Protein AF-A0A2E7VFS4-F1 (afdb_monomer_lite)

Foldseek 3Di:
DADADEDADPDPDEEEEEEAAEHEHEHYHAAEEYEYHYQAEYYYDYEHAYQEEYEYAYEQQAYYAADQDHHRNYAYEEEYDHANHEYDHHYVEEYAYDYAGNYEYAYEHPYEEYHYPEEAHHNYEYEYYDPQAEYYDPHQRYAHPEYREEYAEYEHEHLAEYYYEYEHAEYEYEHAAEYAYEYAYAFYAYEYAHAEYHYEYAYEYEWAADDDDPPRGTHDYAYPDQPYDYDDDYPDDYHYPHPDDDDDYDHPDPPDDDDPDDDPPPPPDDDPDDDDDDDDD

Structure (mmCIF, N/CA/C/O backbone):
data_AF-A0A2E7VFS4-F1
#
_entry.id   AF-A0A2E7VFS4-F1
#
loop_
_atom_site.group_PDB
_atom_site.id
_atom_site.type_symbol
_atom_site.label_atom_id
_atom_site.label_alt_id
_atom_site.label_comp_id
_atom_site.label_asym_id
_atom_site.label_entity_id
_atom_site.label_seq_id
_atom_site.pdbx_PDB_ins_code
_atom_site.Cartn_x
_atom_site.Cartn_y
_atom_site.Cartn_z
_atom_site.occupancy
_atom_site.B_iso_or_equiv
_atom_site.auth_seq_id
_atom_site.auth_comp_id
_atom_site.auth_asym_id
_atom_site.auth_atom_id
_atom_site.pdbx_PDB_model_num
ATOM 1 N N . MET A 1 1 ? -10.093 -17.625 24.340 1.00 54.56 1 MET A N 1
ATOM 2 C CA . MET A 1 1 ? -10.594 -16.564 23.444 1.00 54.56 1 MET A CA 1
ATOM 3 C C . MET A 1 1 ? -9.965 -15.264 23.896 1.00 54.56 1 MET A C 1
ATOM 5 O O . MET A 1 1 ? -10.121 -14.928 25.066 1.00 54.56 1 MET A O 1
ATOM 9 N N . LEU A 1 2 ? -9.221 -14.588 23.022 1.00 76.12 2 LEU A N 1
ATOM 10 C CA . LEU A 1 2 ? -8.781 -13.215 23.273 1.00 76.12 2 LEU A CA 1
ATOM 11 C C . LEU A 1 2 ? -10.026 -12.318 23.335 1.00 76.12 2 LEU A C 1
ATOM 13 O O . LEU A 1 2 ? -10.966 -12.519 22.565 1.00 76.12 2 LEU A O 1
ATOM 17 N N . ARG A 1 3 ? -10.079 -11.386 24.291 1.00 88.81 3 ARG A N 1
ATOM 18 C CA . ARG A 1 3 ? -11.178 -10.414 24.391 1.00 88.81 3 ARG A CA 1
ATOM 19 C C . ARG A 1 3 ? -10.779 -9.164 23.622 1.00 88.81 3 ARG A C 1
ATOM 21 O O . ARG A 1 3 ? -9.671 -8.674 23.801 1.00 88.81 3 ARG A O 1
ATOM 28 N N . ALA A 1 4 ? -11.692 -8.656 22.806 1.00 95.75 4 ALA A N 1
ATOM 29 C CA . ALA A 1 4 ? -11.450 -7.449 22.038 1.00 95.75 4 ALA A CA 1
ATOM 30 C C . ALA A 1 4 ? -11.401 -6.203 22.936 1.00 95.75 4 ALA A C 1
ATOM 32 O O . ALA A 1 4 ? -12.257 -6.024 23.809 1.00 95.75 4 ALA A O 1
ATOM 33 N N . VAL A 1 5 ? -10.432 -5.325 22.689 1.00 97.00 5 VAL A N 1
ATOM 34 C CA . VAL A 1 5 ? -10.338 -4.000 23.306 1.00 97.00 5 VAL A CA 1
ATOM 35 C C . VAL A 1 5 ? -11.166 -3.028 22.476 1.00 97.00 5 VAL A C 1
ATOM 37 O O . VAL A 1 5 ? -10.824 -2.735 21.336 1.00 97.00 5 VAL A O 1
ATOM 40 N N . SER A 1 6 ? -12.271 -2.541 23.039 1.00 97.31 6 SER A N 1
ATOM 41 C CA . SER A 1 6 ? -13.074 -1.470 22.435 1.00 97.31 6 SER A CA 1
ATOM 42 C C . SER A 1 6 ? -12.883 -0.186 23.229 1.00 97.31 6 SER A C 1
ATOM 44 O O . SER A 1 6 ? -12.875 -0.225 24.460 1.00 97.31 6 SER A O 1
ATOM 46 N N . LEU A 1 7 ? -12.740 0.943 22.542 1.00 96.38 7 LEU A N 1
ATOM 47 C CA . LEU A 1 7 ? -12.551 2.241 23.184 1.00 96.38 7 LEU A CA 1
ATOM 48 C C . LEU A 1 7 ? -13.107 3.378 22.330 1.00 96.38 7 LEU A C 1
ATOM 50 O O . LEU A 1 7 ? -13.254 3.257 21.117 1.00 96.38 7 LEU A O 1
ATOM 54 N N . SER A 1 8 ? -13.397 4.501 22.979 1.00 97.12 8 SER A N 1
ATOM 55 C CA . SER A 1 8 ? -13.810 5.740 22.328 1.00 97.12 8 SER A CA 1
ATOM 56 C C . SER A 1 8 ? -13.147 6.911 23.041 1.00 97.12 8 SER A C 1
ATOM 58 O O . SER A 1 8 ? -13.381 7.118 24.230 1.00 97.12 8 SER A O 1
ATOM 60 N N . ASN A 1 9 ? -12.341 7.683 22.320 1.00 96.62 9 ASN A N 1
ATOM 61 C CA . ASN A 1 9 ? -11.710 8.903 22.798 1.00 96.62 9 ASN A CA 1
ATOM 62 C C . ASN A 1 9 ? -11.992 10.046 21.815 1.00 96.62 9 ASN A C 1
ATOM 64 O O . ASN A 1 9 ? -11.359 10.153 20.769 1.00 96.62 9 ASN A O 1
ATOM 68 N N . SER A 1 10 ? -12.945 10.905 22.168 1.00 93.75 10 SER A N 1
ATOM 69 C CA . SER A 1 10 ? -13.279 12.130 21.429 1.00 93.75 10 SER A CA 1
ATOM 70 C C . SER A 1 10 ? -12.653 13.385 22.053 1.00 93.75 10 SER A C 1
ATOM 72 O O . SER A 1 10 ? -13.087 14.497 21.761 1.00 93.75 10 SER A O 1
ATOM 74 N N . GLY A 1 11 ? -11.711 13.214 22.987 1.00 93.31 11 GLY A N 1
ATOM 75 C CA . GLY A 1 11 ? -10.950 14.308 23.580 1.00 93.31 11 GLY A CA 1
ATOM 76 C C . GLY A 1 11 ? -9.807 14.771 22.676 1.00 93.31 11 GLY A C 1
ATOM 77 O O . GLY A 1 11 ? -9.611 14.267 21.577 1.00 93.31 11 GLY A O 1
ATOM 78 N N . THR A 1 12 ? -9.010 15.716 23.168 1.00 95.38 12 THR A N 1
ATOM 79 C CA . THR A 1 12 ? -7.884 16.322 22.432 1.00 95.38 12 THR A CA 1
ATOM 80 C C . THR A 1 12 ? -6.566 15.564 22.599 1.00 95.38 12 THR A C 1
ATOM 82 O O . THR A 1 12 ? -5.504 16.099 22.293 1.00 95.38 12 THR A O 1
ATOM 85 N N . ASN A 1 13 ? -6.605 14.352 23.150 1.00 96.56 13 ASN A N 1
ATOM 86 C CA . ASN A 1 13 ? -5.421 13.553 23.452 1.00 96.56 13 ASN A CA 1
ATOM 87 C C . ASN A 1 13 ? -5.317 12.355 22.514 1.00 96.56 13 ASN A C 1
ATOM 89 O O . ASN A 1 13 ? -6.334 11.780 22.132 1.00 96.56 13 ASN A O 1
ATOM 93 N N . ASP A 1 14 ? -4.087 11.951 22.220 1.00 98.19 14 ASP A N 1
ATOM 94 C CA . ASP A 1 14 ? -3.794 10.714 21.501 1.00 98.19 14 ASP A CA 1
ATOM 95 C C . ASP A 1 14 ? -4.100 9.478 22.360 1.00 98.19 14 ASP A C 1
ATOM 97 O O . ASP A 1 14 ? -4.156 9.545 23.593 1.00 98.19 14 ASP A O 1
ATOM 101 N N . VAL A 1 15 ? -4.289 8.334 21.703 1.00 98.56 15 VAL A N 1
ATOM 102 C CA . VAL A 1 15 ? -4.468 7.030 22.352 1.00 98.56 15 VAL A CA 1
ATOM 103 C C . VAL A 1 15 ? -3.257 6.157 22.068 1.00 98.56 15 VAL A C 1
ATOM 105 O O . VAL A 1 15 ? -2.885 5.971 20.914 1.00 98.56 15 VAL A O 1
ATOM 108 N N . ALA A 1 16 ? -2.687 5.571 23.120 1.00 98.19 16 ALA A N 1
ATOM 109 C CA . ALA A 1 16 ? -1.659 4.547 23.011 1.00 98.19 16 ALA A CA 1
ATOM 110 C C . ALA A 1 16 ? -2.152 3.235 23.635 1.00 98.19 16 ALA A C 1
ATOM 112 O O . ALA A 1 16 ? -2.649 3.226 24.764 1.00 98.19 16 ALA A O 1
ATOM 113 N N . LEU A 1 17 ? -2.004 2.132 22.905 1.00 97.69 17 LEU A N 1
ATOM 114 C CA . LEU A 1 17 ? -2.253 0.770 23.367 1.00 97.69 17 LEU A CA 1
ATOM 115 C C . LEU A 1 17 ? -0.960 -0.031 23.254 1.00 97.69 17 LEU A C 1
ATOM 117 O O . LEU A 1 17 ? -0.301 -0.012 22.218 1.00 97.69 17 LEU A O 1
ATOM 121 N N . THR A 1 18 ? -0.608 -0.759 24.306 1.00 97.44 18 THR A N 1
ATOM 122 C CA . THR A 1 18 ? 0.538 -1.667 24.299 1.00 97.44 18 THR A CA 1
ATOM 123 C C . THR A 1 18 ? 0.122 -2.990 24.911 1.00 97.44 18 THR A C 1
ATOM 125 O O . THR A 1 18 ? -0.385 -3.012 26.032 1.00 97.44 18 THR A O 1
ATOM 128 N N . ASP A 1 19 ? 0.354 -4.078 24.185 1.00 96.00 19 ASP A N 1
ATOM 129 C CA . ASP A 1 19 ? 0.135 -5.439 24.658 1.00 96.00 19 ASP A CA 1
ATOM 130 C C . ASP A 1 19 ? 1.378 -6.298 24.381 1.00 96.00 19 ASP A C 1
ATOM 132 O O . ASP A 1 19 ? 1.995 -6.214 23.319 1.00 96.00 19 ASP A O 1
ATOM 136 N N . ALA A 1 20 ? 1.759 -7.122 25.354 1.00 95.62 20 ALA A N 1
ATOM 137 C CA . ALA A 1 20 ? 2.882 -8.053 25.227 1.00 95.62 20 ALA A CA 1
ATOM 138 C C . ALA A 1 20 ? 2.486 -9.357 24.510 1.00 95.62 20 ALA A C 1
ATOM 140 O O . ALA A 1 20 ? 3.327 -10.224 24.292 1.00 95.62 20 ALA A O 1
ATOM 141 N N . THR A 1 21 ? 1.201 -9.515 24.198 1.00 94.38 21 THR A N 1
ATOM 142 C CA . THR A 1 21 ? 0.618 -10.681 23.536 1.00 94.38 21 THR A CA 1
ATOM 143 C C . THR A 1 21 ? -0.230 -10.244 22.346 1.00 94.38 21 THR A C 1
ATOM 145 O O . THR A 1 21 ? -0.277 -9.057 21.997 1.00 94.38 21 THR A O 1
ATOM 148 N N . ALA A 1 22 ? -0.894 -11.201 21.697 1.00 96.00 22 ALA A N 1
ATOM 149 C CA . ALA A 1 22 ? -1.801 -10.899 20.603 1.00 96.00 22 ALA A CA 1
ATOM 150 C C . ALA A 1 22 ? -2.929 -9.964 21.062 1.00 96.00 22 ALA A C 1
ATOM 152 O O . ALA A 1 22 ? -3.601 -10.211 22.064 1.00 96.00 22 ALA A O 1
ATOM 153 N N . LEU A 1 23 ? -3.173 -8.912 20.286 1.00 97.31 23 LEU A N 1
ATOM 154 C CA . LEU A 1 23 ? -4.189 -7.907 20.566 1.00 97.31 23 LEU A CA 1
ATOM 155 C C . LEU A 1 23 ? -5.325 -8.018 19.549 1.00 97.31 23 LEU A C 1
ATOM 157 O O . LEU A 1 23 ? -5.109 -8.057 18.339 1.00 97.31 23 LEU A O 1
ATOM 161 N N . VAL A 1 24 ? -6.560 -8.037 20.047 1.00 98.06 24 VAL A N 1
ATOM 162 C CA . VAL A 1 24 ? -7.762 -7.921 19.215 1.00 98.06 24 VAL A CA 1
ATOM 163 C C . VAL A 1 24 ? -8.371 -6.549 19.466 1.00 98.06 24 VAL A C 1
ATOM 165 O O . VAL A 1 24 ? -8.778 -6.251 20.589 1.00 98.06 24 VAL A O 1
ATOM 168 N N . LEU A 1 25 ? -8.480 -5.718 18.436 1.00 98.38 25 LEU A N 1
ATOM 169 C CA . LEU A 1 25 ? -9.231 -4.469 18.505 1.00 98.38 25 LEU A CA 1
ATOM 170 C C . LEU A 1 25 ? -10.713 -4.745 18.237 1.00 98.38 25 LEU A C 1
ATOM 172 O O . LEU A 1 25 ? -11.084 -5.457 17.304 1.00 98.38 25 LEU A O 1
ATOM 176 N N . GLY A 1 26 ? -11.576 -4.225 19.101 1.00 98.25 26 GLY A N 1
ATOM 177 C CA . GLY A 1 26 ? -13.015 -4.148 18.873 1.00 98.25 26 GLY A CA 1
ATOM 178 C C . GLY A 1 26 ? -13.353 -2.869 18.122 1.00 98.25 26 GLY A C 1
ATOM 179 O O . GLY A 1 26 ? -12.585 -2.428 17.274 1.00 98.25 26 GLY A O 1
ATOM 180 N N . THR A 1 27 ? -14.475 -2.241 18.458 1.00 98.12 27 THR A N 1
ATOM 181 C CA . THR A 1 27 ? -14.767 -0.898 17.945 1.00 98.12 27 THR A CA 1
ATOM 182 C C . THR A 1 27 ? -13.846 0.116 18.617 1.00 98.12 27 THR A C 1
ATOM 184 O O . THR A 1 27 ? -13.853 0.241 19.846 1.00 98.12 27 THR A O 1
ATOM 187 N N . VAL A 1 28 ? -13.069 0.846 17.820 1.00 98.50 28 VAL A N 1
ATOM 188 C CA . VAL A 1 28 ? -12.120 1.859 18.298 1.00 98.50 28 VAL A CA 1
ATOM 189 C C . VAL A 1 28 ? -12.428 3.184 17.618 1.00 98.50 28 VAL A C 1
ATOM 191 O O . VAL A 1 28 ? -12.335 3.282 16.401 1.00 98.50 28 VAL A O 1
ATOM 194 N N . GLY A 1 29 ? -12.783 4.204 18.396 1.00 98.31 29 GLY A N 1
ATOM 195 C CA . GLY A 1 29 ? -12.967 5.574 17.913 1.00 98.31 29 GLY A CA 1
ATOM 196 C C . GLY A 1 29 ? -11.955 6.521 18.549 1.00 98.31 29 GLY A C 1
ATOM 197 O O . GLY A 1 29 ? -11.908 6.621 19.773 1.00 98.31 29 GLY A O 1
ATOM 198 N N . VAL A 1 30 ? -11.157 7.226 17.750 1.00 98.56 30 VAL A N 1
ATOM 199 C CA . VAL A 1 30 ? -10.135 8.168 18.225 1.00 98.56 30 VAL A CA 1
ATOM 200 C C . VAL A 1 30 ? -10.195 9.462 17.412 1.00 98.56 30 VAL A C 1
ATOM 202 O O . VAL A 1 30 ? -10.010 9.461 16.198 1.00 98.56 30 VAL A O 1
ATOM 205 N N . GLY A 1 31 ? -10.455 10.584 18.087 1.00 97.81 31 GLY A N 1
ATOM 206 C CA . GLY A 1 31 ? -10.509 11.913 17.463 1.00 97.81 31 GLY A CA 1
ATOM 207 C C . GLY A 1 31 ? -9.139 12.510 17.119 1.00 97.81 31 GLY A C 1
ATOM 208 O O . GLY A 1 31 ? -9.074 13.470 16.363 1.00 97.81 31 GLY A O 1
ATOM 209 N N . GLN A 1 32 ? -8.061 11.938 17.658 1.00 98.06 32 GLN A N 1
ATOM 210 C CA . GLN A 1 32 ? -6.669 12.348 17.441 1.00 98.06 32 GLN A CA 1
ATOM 211 C C . GLN A 1 32 ? -5.856 11.176 16.857 1.00 98.06 32 GLN A C 1
ATOM 213 O O . GLN A 1 32 ? -6.387 10.440 16.024 1.00 98.06 32 GLN A O 1
ATOM 218 N N . ASN A 1 33 ? -4.600 10.980 17.276 1.00 98.44 33 ASN A N 1
ATOM 219 C CA . ASN A 1 33 ? -3.760 9.886 16.792 1.00 98.44 33 ASN A CA 1
ATOM 220 C C . ASN A 1 33 ? -3.963 8.597 17.604 1.00 98.44 33 ASN A C 1
ATOM 222 O O . ASN A 1 33 ? -4.235 8.636 18.810 1.00 98.44 33 ASN A O 1
ATOM 226 N N . LEU A 1 34 ? -3.772 7.451 16.950 1.00 98.69 34 LEU A N 1
ATOM 227 C CA . LEU A 1 34 ? -3.763 6.125 17.568 1.00 98.69 34 LEU A CA 1
ATOM 228 C C . LEU A 1 34 ? -2.390 5.468 17.383 1.00 98.69 34 LEU A C 1
ATOM 230 O O . LEU A 1 34 ? -1.942 5.273 16.260 1.00 98.69 34 LEU A O 1
ATOM 234 N N . ALA A 1 35 ? -1.754 5.064 18.479 1.00 98.75 35 ALA A N 1
ATOM 235 C CA . ALA A 1 35 ? -0.554 4.237 18.470 1.00 98.75 35 ALA A CA 1
ATOM 236 C C . ALA A 1 35 ? -0.852 2.879 19.113 1.00 98.75 35 ALA A C 1
ATOM 238 O O . ALA A 1 35 ? -1.337 2.810 20.243 1.00 98.75 35 ALA A O 1
ATOM 239 N N . VAL A 1 36 ? -0.556 1.791 18.411 1.00 98.69 36 VAL A N 1
ATOM 240 C CA . VAL A 1 36 ? -0.748 0.421 18.890 1.00 98.69 36 VAL A CA 1
ATOM 241 C C . VAL A 1 36 ? 0.564 -0.334 18.783 1.00 98.69 36 VAL A C 1
ATOM 243 O O . VAL A 1 36 ? 1.177 -0.386 17.720 1.00 98.69 36 VAL A O 1
ATOM 246 N N . ILE A 1 37 ? 0.967 -0.948 19.889 1.00 98.19 37 ILE A N 1
ATOM 247 C CA . ILE A 1 37 ? 2.109 -1.850 19.969 1.00 98.19 37 ILE A CA 1
ATOM 248 C C . ILE A 1 37 ? 1.593 -3.218 20.417 1.00 98.19 37 ILE A C 1
ATOM 250 O O . ILE A 1 37 ? 0.958 -3.319 21.467 1.00 98.19 37 ILE A O 1
ATOM 254 N N . SER A 1 38 ? 1.853 -4.265 19.638 1.00 97.19 38 SER A N 1
ATOM 255 C CA . SER A 1 38 ? 1.572 -5.654 20.022 1.00 97.19 38 SER A CA 1
ATOM 256 C C . SER A 1 38 ? 2.785 -6.522 19.717 1.00 97.19 38 SER A C 1
ATOM 258 O O . SER A 1 38 ? 3.246 -6.567 18.584 1.00 97.19 38 SER A O 1
ATOM 260 N N . GLU A 1 39 ? 3.313 -7.239 20.707 1.00 95.62 39 GLU A N 1
ATOM 261 C CA . GLU A 1 39 ? 4.484 -8.108 20.483 1.00 95.62 39 GLU A CA 1
ATOM 262 C C . GLU A 1 39 ? 4.144 -9.406 19.717 1.00 95.62 39 GLU A C 1
ATOM 264 O O . GLU A 1 39 ? 5.047 -10.113 19.268 1.00 95.62 39 GLU A O 1
ATOM 269 N N . GLU A 1 40 ? 2.858 -9.719 19.516 1.00 95.38 40 GLU A N 1
ATOM 270 C CA . GLU A 1 40 ? 2.408 -10.856 18.700 1.00 95.38 40 GLU A CA 1
ATOM 271 C C . GLU A 1 40 ? 1.517 -10.400 17.536 1.00 95.38 40 GLU A C 1
ATOM 273 O O . GLU A 1 40 ? 1.961 -9.579 16.752 1.00 95.38 40 GLU A O 1
ATOM 278 N N . ALA A 1 41 ? 0.330 -10.984 17.332 1.00 96.31 41 ALA A N 1
ATOM 279 C CA . ALA A 1 41 ? -0.552 -10.641 16.216 1.00 96.31 41 ALA A CA 1
ATOM 280 C C . ALA A 1 41 ? -1.486 -9.490 16.600 1.00 96.31 41 ALA A C 1
ATOM 282 O O . ALA A 1 41 ? -2.077 -9.511 17.682 1.00 96.31 41 ALA A O 1
ATOM 283 N N . LEU A 1 42 ? -1.703 -8.549 15.683 1.00 98.19 42 LEU A N 1
ATOM 284 C CA . LEU A 1 42 ? -2.750 -7.539 15.811 1.00 98.19 42 LEU A CA 1
ATOM 285 C C . LEU A 1 42 ? -3.916 -7.889 14.892 1.00 98.19 42 LEU A C 1
ATOM 287 O O . LEU A 1 42 ? -3.763 -7.935 13.676 1.00 98.19 42 LEU A O 1
ATOM 291 N N . THR A 1 43 ? -5.098 -8.097 15.461 1.00 98.06 43 THR A N 1
ATOM 292 C CA . THR A 1 43 ? -6.310 -8.415 14.694 1.00 98.06 43 THR A CA 1
ATOM 293 C C . THR A 1 43 ? -7.460 -7.488 15.054 1.00 98.06 43 THR A C 1
ATOM 295 O O . THR A 1 43 ? -7.405 -6.733 16.027 1.00 98.06 43 THR A O 1
ATOM 298 N N . GLN A 1 44 ? -8.528 -7.562 14.269 1.00 98.06 44 GLN A N 1
ATOM 299 C CA . GLN A 1 44 ? -9.692 -6.705 14.400 1.00 98.06 44 GLN A CA 1
ATOM 300 C C . GLN A 1 44 ? -10.994 -7.513 14.443 1.00 98.06 44 GLN A C 1
ATOM 302 O O . GLN A 1 44 ? -11.155 -8.513 13.751 1.00 98.06 44 GLN A O 1
ATOM 307 N N . SER A 1 45 ? -11.948 -7.037 15.241 1.00 97.62 45 SER A N 1
ATOM 308 C CA . SER A 1 45 ? -13.307 -7.581 15.373 1.00 97.62 45 SER A CA 1
ATOM 309 C C . SER A 1 45 ? -14.417 -6.531 15.209 1.00 97.62 45 SER A C 1
ATOM 311 O O . SER A 1 45 ? -15.571 -6.897 15.009 1.00 97.62 45 SER A O 1
ATOM 313 N N . GLY A 1 46 ? -14.090 -5.235 15.254 1.00 97.94 46 GLY A N 1
ATOM 314 C CA . GLY A 1 46 ? -15.001 -4.118 14.977 1.00 97.94 46 GLY A CA 1
ATOM 315 C C . GLY A 1 46 ? -14.245 -2.960 14.327 1.00 97.94 46 GLY A C 1
ATOM 316 O O . GLY A 1 46 ? -13.026 -2.935 14.413 1.00 97.94 46 GLY A O 1
ATOM 317 N N . ALA A 1 47 ? -14.937 -2.039 13.653 1.00 98.25 47 ALA A N 1
ATOM 318 C CA . ALA A 1 47 ? -14.317 -0.970 12.859 1.00 98.25 47 ALA A CA 1
ATOM 319 C C . ALA A 1 47 ? -13.413 -0.030 13.685 1.00 98.25 47 ALA A C 1
ATOM 321 O O . ALA A 1 47 ? -13.706 0.266 14.849 1.00 98.25 47 ALA A O 1
ATOM 322 N N . LEU A 1 48 ? -12.339 0.460 13.059 1.00 98.75 48 LEU A N 1
ATOM 323 C CA . LEU A 1 48 ? -11.486 1.521 13.592 1.00 98.75 48 LEU A CA 1
ATOM 324 C C . LEU A 1 48 ? -11.857 2.846 12.920 1.00 98.75 48 LEU A C 1
ATOM 326 O O . LEU A 1 48 ? -11.917 2.928 11.698 1.00 98.75 48 LEU A O 1
ATOM 330 N N . THR A 1 49 ? -12.064 3.899 13.696 1.00 98.62 49 THR A N 1
ATOM 331 C CA . THR A 1 49 ? -12.263 5.263 13.201 1.00 98.62 49 THR A CA 1
ATOM 332 C C . THR A 1 49 ? -11.240 6.155 13.880 1.00 98.62 49 THR A C 1
ATOM 334 O O . THR A 1 49 ? -11.351 6.415 15.077 1.00 98.62 49 THR A O 1
ATOM 337 N N . VAL A 1 50 ? -10.235 6.600 13.132 1.00 98.62 50 VAL A N 1
ATOM 338 C CA . VAL A 1 50 ? -9.146 7.443 13.633 1.00 98.62 50 VAL A CA 1
ATOM 339 C C . VAL A 1 50 ? -9.049 8.664 12.735 1.00 98.62 50 VAL A C 1
ATOM 341 O O . VAL A 1 50 ? -8.795 8.537 11.542 1.00 98.62 50 VAL A O 1
ATOM 344 N N . VAL A 1 51 ? -9.285 9.849 13.295 1.00 97.56 51 VAL A N 1
ATOM 345 C CA . VAL A 1 51 ? -9.235 11.100 12.519 1.00 97.56 51 VAL A CA 1
ATOM 346 C C . VAL A 1 51 ? -7.790 11.500 12.214 1.00 97.56 51 VAL A C 1
ATOM 348 O O . VAL A 1 51 ? -7.508 11.970 11.116 1.00 97.56 51 VAL A O 1
ATOM 351 N N . GLY A 1 52 ? -6.886 11.322 13.183 1.00 97.62 52 GLY A N 1
ATOM 352 C CA . GLY A 1 52 ? -5.458 11.595 13.035 1.00 97.62 52 GLY A CA 1
ATOM 353 C C . GLY A 1 52 ? -4.671 10.426 12.439 1.00 97.62 52 GLY A C 1
ATOM 354 O O . GLY A 1 52 ? -5.219 9.525 11.802 1.00 97.62 52 GLY A O 1
ATOM 355 N N . ALA A 1 53 ? -3.358 10.443 12.660 1.00 98.19 53 ALA A N 1
ATOM 356 C CA . ALA A 1 53 ? -2.463 9.384 12.210 1.00 98.19 53 ALA A CA 1
ATOM 357 C C . ALA A 1 53 ? -2.667 8.088 13.011 1.00 98.19 53 ALA A C 1
ATOM 359 O O . ALA A 1 53 ? -3.016 8.114 14.196 1.00 98.19 53 ALA A O 1
ATOM 360 N N . SER A 1 54 ? -2.416 6.949 12.369 1.00 98.69 54 SER A N 1
ATOM 361 C CA . SER A 1 54 ? -2.457 5.628 13.001 1.00 98.69 54 SER A CA 1
ATOM 362 C C . SER A 1 54 ? -1.107 4.936 12.872 1.00 98.69 54 SER A C 1
ATOM 364 O O . SER A 1 54 ? -0.572 4.851 11.776 1.00 98.69 54 SER A O 1
ATOM 366 N N . SER A 1 55 ? -0.567 4.406 13.966 1.00 98.56 55 SER A N 1
ATOM 367 C CA . SER A 1 55 ? 0.667 3.620 13.969 1.00 98.56 55 SER A CA 1
ATOM 368 C C . SER A 1 55 ? 0.412 2.245 14.572 1.00 98.56 55 SER A C 1
ATOM 370 O O . SER A 1 55 ? -0.126 2.137 15.675 1.00 98.56 55 SER A O 1
ATOM 372 N N . PHE A 1 56 ? 0.810 1.199 13.853 1.00 98.62 56 PHE A N 1
ATOM 373 C CA . PHE A 1 56 ? 0.709 -0.191 14.279 1.00 98.62 56 PHE A CA 1
ATOM 374 C C . PHE A 1 56 ? 2.101 -0.822 14.226 1.00 98.62 56 PHE A C 1
ATOM 376 O O . PHE A 1 56 ? 2.620 -1.106 13.147 1.00 98.62 56 PHE A O 1
ATOM 383 N N . ASN A 1 57 ? 2.708 -1.024 15.394 1.00 98.00 57 ASN A N 1
ATOM 384 C CA . ASN A 1 57 ? 3.998 -1.687 15.546 1.00 98.00 57 ASN A CA 1
ATOM 385 C C . ASN A 1 57 ? 3.782 -3.081 16.125 1.00 98.00 57 ASN A C 1
ATOM 387 O O . ASN A 1 57 ? 3.323 -3.236 17.259 1.00 98.00 57 ASN A O 1
ATOM 391 N N . VAL A 1 58 ? 4.055 -4.089 15.312 1.00 97.44 58 VAL A N 1
ATOM 392 C CA . VAL A 1 58 ? 3.647 -5.457 15.574 1.00 97.44 58 VAL A CA 1
ATOM 393 C C . VAL A 1 58 ? 4.840 -6.401 15.482 1.00 97.44 58 VAL A C 1
ATOM 395 O O . VAL A 1 58 ? 5.780 -6.191 14.712 1.00 97.44 58 VAL A O 1
ATOM 398 N N . GLY A 1 59 ? 4.836 -7.427 16.327 1.00 94.38 59 GLY A N 1
ATOM 399 C CA . GLY A 1 59 ? 5.871 -8.449 16.355 1.00 94.38 59 GLY A CA 1
ATOM 400 C C . GLY A 1 59 ? 5.826 -9.382 15.142 1.00 94.38 59 GLY A C 1
ATOM 401 O O . GLY A 1 59 ? 5.535 -8.986 14.015 1.00 94.38 59 GLY A O 1
ATOM 402 N N . ALA A 1 60 ? 6.146 -10.655 15.377 1.00 91.94 60 ALA A N 1
ATOM 403 C CA . ALA A 1 60 ? 6.407 -11.618 14.307 1.00 91.94 60 ALA A CA 1
ATOM 404 C C . ALA A 1 60 ? 5.180 -12.229 13.615 1.00 91.94 60 ALA A C 1
ATOM 406 O O . ALA A 1 60 ? 5.360 -13.034 12.705 1.00 91.94 60 ALA A O 1
ATOM 407 N N . ASN A 1 61 ? 3.965 -11.874 14.045 1.00 93.38 61 ASN A N 1
ATOM 408 C CA . ASN A 1 61 ? 2.733 -12.574 13.661 1.00 93.38 61 ASN A CA 1
ATOM 409 C C . ASN A 1 61 ? 1.756 -11.719 12.832 1.00 93.38 61 ASN A C 1
ATOM 411 O O . ASN A 1 61 ? 0.618 -12.136 12.620 1.00 93.38 61 ASN A O 1
ATOM 415 N N . GLY A 1 62 ? 2.188 -10.536 12.387 1.00 95.69 62 GLY A N 1
ATOM 416 C CA . GLY A 1 62 ? 1.470 -9.743 11.395 1.00 95.69 62 GLY A CA 1
ATOM 417 C C . GLY A 1 62 ? 0.252 -8.963 11.901 1.00 95.69 62 GLY A C 1
ATOM 418 O O . GLY A 1 62 ? -0.094 -8.950 13.085 1.00 95.69 62 GLY A O 1
ATOM 419 N N . VAL A 1 63 ? -0.394 -8.276 10.961 1.00 98.44 63 VAL A N 1
ATOM 420 C CA . VAL A 1 63 ? -1.507 -7.347 11.176 1.00 98.44 63 VAL A CA 1
ATOM 421 C C . VAL A 1 63 ? -2.691 -7.761 10.312 1.00 98.44 63 VAL A C 1
ATOM 423 O O . VAL A 1 63 ? -2.550 -7.988 9.117 1.00 98.44 63 VAL A O 1
ATOM 426 N N . THR A 1 64 ? -3.888 -7.829 10.886 1.00 98.25 64 THR A N 1
ATOM 427 C CA . THR A 1 64 ? -5.133 -8.054 10.140 1.00 98.25 64 THR A CA 1
ATOM 428 C C . THR A 1 64 ? -6.197 -7.056 10.583 1.00 98.25 64 THR A C 1
ATOM 430 O O . THR A 1 64 ? -6.905 -7.264 11.570 1.00 98.25 64 THR A O 1
ATOM 433 N N . LEU A 1 65 ? -6.314 -5.970 9.822 1.00 98.62 65 LEU A N 1
ATOM 434 C CA . LEU A 1 65 ? -7.294 -4.897 9.976 1.00 98.62 65 LEU A CA 1
ATOM 435 C C . LEU A 1 65 ? -8.217 -4.873 8.748 1.00 98.62 65 LEU A C 1
ATOM 437 O O . LEU A 1 65 ? -8.197 -3.945 7.945 1.00 98.62 65 LEU A O 1
ATOM 441 N N . SER A 1 66 ? -8.985 -5.945 8.556 1.00 98.25 66 SER A N 1
ATOM 442 C CA . SER A 1 66 ? -9.707 -6.227 7.308 1.00 98.25 66 SER A CA 1
ATOM 443 C C . SER A 1 66 ? -11.157 -5.727 7.275 1.00 98.25 66 SER A C 1
ATOM 445 O O . SER A 1 66 ? -11.955 -6.209 6.474 1.00 98.25 66 SER A O 1
ATOM 447 N N . ASN A 1 67 ? -11.552 -4.829 8.180 1.00 98.31 67 ASN A N 1
ATOM 448 C CA . ASN A 1 67 ? -12.917 -4.308 8.203 1.00 98.31 67 ASN A CA 1
ATOM 449 C C . ASN A 1 67 ? -13.089 -3.173 7.178 1.00 98.31 67 ASN A C 1
ATOM 451 O O . ASN A 1 67 ? -12.462 -2.127 7.303 1.00 98.31 67 ASN A O 1
ATOM 455 N N . GLU A 1 68 ? -13.993 -3.339 6.212 1.00 97.44 68 GLU A N 1
ATOM 456 C CA . GLU A 1 68 ? -14.285 -2.331 5.175 1.00 97.44 68 GLU A CA 1
ATOM 457 C C . GLU A 1 68 ? -14.767 -0.981 5.731 1.00 97.44 68 GLU A C 1
ATOM 459 O O . GLU A 1 68 ? -14.587 0.050 5.094 1.00 97.44 68 GLU A O 1
ATOM 464 N N . SER A 1 69 ? -15.353 -0.963 6.932 1.00 98.06 69 SER A N 1
ATOM 465 C CA . SER A 1 69 ? -15.809 0.263 7.604 1.00 98.06 69 SER A CA 1
ATOM 466 C C . SER A 1 69 ? -14.708 0.977 8.393 1.00 98.06 69 SER A C 1
ATOM 468 O O . SER A 1 69 ? -15.006 1.901 9.152 1.00 98.06 69 SER A O 1
ATOM 470 N N . ASN A 1 70 ? -13.449 0.552 8.264 1.00 98.75 70 ASN A N 1
ATOM 471 C CA . ASN A 1 70 ? -12.326 1.313 8.798 1.00 98.75 70 ASN A CA 1
ATOM 472 C C . ASN A 1 70 ? -12.297 2.720 8.196 1.00 98.75 70 ASN A C 1
ATOM 474 O O . ASN A 1 70 ? -12.553 2.913 7.016 1.00 98.75 70 ASN A O 1
ATOM 478 N N . ALA A 1 71 ? -11.986 3.709 9.017 1.00 98.56 71 ALA A N 1
ATOM 479 C CA . ALA A 1 71 ? -11.850 5.097 8.616 1.00 98.56 71 ALA A CA 1
ATOM 480 C C . ALA A 1 71 ? -10.593 5.660 9.278 1.00 98.56 71 ALA A C 1
ATOM 482 O O . ALA A 1 71 ? -10.665 6.373 10.279 1.00 98.56 71 ALA A O 1
ATOM 483 N N . LEU A 1 72 ? -9.438 5.260 8.750 1.00 98.62 72 LEU A N 1
ATOM 484 C CA . LEU A 1 72 ? -8.130 5.796 9.111 1.00 98.62 72 LEU A CA 1
ATOM 485 C C . LEU A 1 72 ? -7.892 7.037 8.240 1.00 98.62 72 LEU A C 1
ATOM 487 O O . LEU A 1 72 ? -7.574 6.910 7.062 1.00 98.62 72 LEU A O 1
ATOM 491 N N . GLY A 1 73 ? -8.179 8.219 8.790 1.00 97.06 73 GLY A N 1
ATOM 492 C CA . GLY A 1 73 ? -8.228 9.479 8.040 1.00 97.06 73 GLY A CA 1
ATOM 493 C C . GLY A 1 73 ? -6.883 10.190 7.884 1.00 97.06 73 GLY A C 1
ATOM 494 O O . GLY A 1 73 ? -6.731 10.998 6.969 1.00 97.06 73 GLY A O 1
ATOM 495 N N . GLY A 1 74 ? -5.920 9.910 8.764 1.00 97.62 74 GLY A N 1
ATOM 496 C CA . GLY A 1 74 ? -4.544 10.389 8.648 1.00 97.62 74 GLY A CA 1
ATOM 497 C C . GLY A 1 74 ? -3.603 9.359 8.022 1.00 97.62 74 GLY A C 1
ATOM 498 O O . GLY A 1 74 ? -4.016 8.278 7.606 1.00 97.62 74 GLY A O 1
ATOM 499 N N . ALA A 1 75 ? -2.309 9.691 8.001 1.00 97.88 75 ALA A N 1
ATOM 500 C CA . ALA A 1 75 ? -1.271 8.758 7.576 1.00 97.88 75 ALA A CA 1
ATOM 501 C C . ALA A 1 75 ? -1.276 7.486 8.440 1.00 97.88 75 ALA A C 1
ATOM 503 O O . ALA A 1 75 ? -1.503 7.538 9.656 1.00 97.88 75 ALA A O 1
ATOM 504 N N . VAL A 1 76 ? -1.020 6.349 7.801 1.00 98.69 76 VAL A N 1
ATOM 505 C CA . VAL A 1 76 ? -0.987 5.034 8.433 1.00 98.69 76 VAL A CA 1
ATOM 506 C C . VAL A 1 76 ? 0.429 4.486 8.375 1.00 98.69 76 VAL A C 1
ATOM 508 O O . VAL A 1 76 ? 0.978 4.246 7.299 1.00 98.69 76 VAL A O 1
ATOM 511 N N . THR A 1 77 ? 0.991 4.242 9.557 1.00 98.56 77 THR A N 1
ATOM 512 C CA . THR A 1 77 ? 2.300 3.629 9.727 1.00 98.56 77 THR A CA 1
ATOM 513 C C . THR A 1 77 ? 2.175 2.170 10.144 1.00 98.56 77 THR A C 1
ATOM 515 O O . THR A 1 77 ? 1.641 1.879 11.215 1.00 98.56 77 THR A O 1
ATOM 518 N N . LEU A 1 78 ? 2.695 1.246 9.334 1.00 98.31 78 LEU A N 1
ATOM 519 C CA . LEU A 1 78 ? 2.727 -0.189 9.640 1.00 98.31 78 LEU A CA 1
ATOM 520 C C . LEU A 1 78 ? 4.178 -0.637 9.808 1.00 98.31 78 LEU A C 1
ATOM 522 O O . LEU A 1 78 ? 4.990 -0.498 8.896 1.00 98.31 78 LEU A O 1
ATOM 526 N N . MET A 1 79 ? 4.507 -1.191 10.968 1.00 98.00 79 MET A N 1
ATOM 527 C CA . MET A 1 79 ? 5.817 -1.774 11.238 1.00 98.00 79 MET A CA 1
ATOM 528 C C . MET A 1 79 ? 5.624 -3.199 11.732 1.00 98.00 79 MET A C 1
ATOM 530 O O . MET A 1 79 ? 4.976 -3.419 12.751 1.00 98.00 79 MET A O 1
ATOM 534 N N . THR A 1 80 ? 6.194 -4.164 11.023 1.00 97.69 80 THR A N 1
ATOM 535 C CA . THR A 1 80 ? 6.189 -5.576 11.430 1.00 97.69 80 THR A CA 1
ATOM 536 C C . THR A 1 80 ? 7.613 -6.089 11.558 1.00 97.69 80 THR A C 1
ATOM 538 O O . THR A 1 80 ? 8.534 -5.526 10.965 1.00 97.69 80 THR A O 1
ATOM 541 N N . ARG A 1 81 ? 7.818 -7.175 12.301 1.00 94.69 81 ARG A N 1
ATOM 542 C CA . ARG A 1 81 ? 9.147 -7.775 12.488 1.00 94.69 81 ARG A CA 1
ATOM 543 C C . ARG A 1 81 ? 9.118 -9.231 12.042 1.00 94.69 81 ARG A C 1
ATOM 545 O O . ARG A 1 81 ? 8.113 -9.896 12.194 1.00 94.69 81 ARG A O 1
ATOM 552 N N . GLY A 1 82 ? 10.232 -9.768 11.553 1.00 89.50 82 GLY A N 1
ATOM 553 C CA . GLY A 1 82 ? 10.340 -11.195 11.216 1.00 89.50 82 GLY A CA 1
ATOM 554 C C . GLY A 1 82 ? 9.509 -11.647 10.002 1.00 89.50 82 GLY A C 1
ATOM 555 O O . GLY A 1 82 ? 8.680 -10.920 9.466 1.00 89.50 82 GLY A O 1
ATOM 556 N N . ALA A 1 83 ? 9.753 -12.873 9.541 1.00 84.56 83 ALA A N 1
ATOM 557 C CA . ALA A 1 83 ? 9.199 -13.366 8.275 1.00 84.56 83 ALA A CA 1
ATOM 558 C C . ALA A 1 83 ? 7.670 -13.586 8.275 1.00 84.56 83 ALA A C 1
ATOM 560 O O . ALA A 1 83 ? 7.089 -13.687 7.204 1.00 84.56 83 ALA A O 1
ATOM 561 N N . GLY A 1 84 ? 7.024 -13.663 9.446 1.00 89.75 84 GLY A N 1
ATOM 562 C CA . GLY A 1 84 ? 5.560 -13.761 9.583 1.00 89.75 84 GLY A CA 1
ATOM 563 C C . GLY A 1 84 ? 4.853 -12.407 9.720 1.00 89.75 84 GLY A C 1
ATOM 564 O O . GLY A 1 84 ? 3.678 -12.359 10.075 1.00 89.75 84 GLY A O 1
ATOM 565 N N . GLY A 1 85 ? 5.569 -11.305 9.481 1.00 95.94 85 GLY A N 1
ATOM 566 C CA . GLY A 1 85 ? 5.056 -9.938 9.533 1.00 95.94 85 GLY A CA 1
ATOM 567 C C . GLY A 1 85 ? 4.172 -9.570 8.341 1.00 95.94 85 GLY A C 1
ATOM 568 O O . GLY A 1 85 ? 4.398 -8.534 7.729 1.00 95.94 85 GLY A O 1
ATOM 569 N N . ASP A 1 86 ? 3.214 -10.421 7.974 1.00 97.69 86 ASP A N 1
ATOM 570 C CA . ASP A 1 86 ? 2.246 -10.126 6.917 1.00 97.69 86 ASP A CA 1
ATOM 571 C C . ASP A 1 86 ? 1.237 -9.074 7.386 1.00 97.69 86 ASP A C 1
ATOM 573 O O . ASP A 1 86 ? 0.837 -9.046 8.551 1.00 97.69 86 ASP A O 1
ATOM 577 N N . VAL A 1 87 ? 0.789 -8.214 6.478 1.00 98.69 87 VAL A N 1
ATOM 578 C CA . VAL A 1 87 ? -0.202 -7.177 6.762 1.00 98.69 87 VAL A CA 1
ATOM 579 C C . VAL A 1 87 ? -1.385 -7.311 5.820 1.00 98.69 87 VAL A C 1
ATOM 581 O O . VAL A 1 87 ? -1.222 -7.332 4.606 1.00 98.69 87 VAL A O 1
ATOM 584 N N . VAL A 1 88 ? -2.585 -7.304 6.390 1.00 98.69 88 VAL A N 1
ATOM 585 C CA . VAL A 1 88 ? -3.845 -7.080 5.682 1.00 98.69 88 VAL A CA 1
ATOM 586 C C . VAL A 1 88 ? -4.500 -5.836 6.265 1.00 98.69 88 VAL A C 1
ATOM 588 O O . VAL A 1 88 ? -4.806 -5.800 7.459 1.00 98.69 88 VAL A O 1
ATOM 591 N N . LEU A 1 89 ? -4.742 -4.830 5.430 1.00 98.81 89 LEU A N 1
ATOM 592 C CA . LEU A 1 89 ? -5.417 -3.592 5.807 1.00 98.81 89 LEU A CA 1
ATOM 593 C C . LEU A 1 89 ? -6.495 -3.247 4.782 1.00 98.81 89 LEU A C 1
ATOM 595 O O . LEU A 1 89 ? -6.203 -3.028 3.613 1.00 98.81 89 LEU A O 1
ATOM 599 N N . VAL A 1 90 ? -7.736 -3.124 5.237 1.00 98.81 90 VAL A N 1
ATOM 600 C CA . VAL A 1 90 ? -8.825 -2.553 4.444 1.00 98.81 90 VAL A CA 1
ATOM 601 C C . VAL A 1 90 ? -9.236 -1.236 5.084 1.00 98.81 90 VAL A C 1
ATOM 603 O O . VAL A 1 90 ? -9.402 -1.169 6.304 1.00 98.81 90 VAL A O 1
ATOM 606 N N . ASN A 1 91 ? -9.397 -0.198 4.267 1.00 98.69 91 ASN A N 1
ATOM 607 C CA . ASN A 1 91 ? -9.885 1.109 4.681 1.00 98.69 91 ASN A CA 1
ATOM 608 C C . ASN A 1 91 ? -11.071 1.545 3.813 1.00 98.69 91 ASN A C 1
ATOM 610 O O . ASN A 1 91 ? -11.095 1.372 2.594 1.00 98.69 91 ASN A O 1
ATOM 614 N N . GLY A 1 92 ? -12.061 2.141 4.465 1.00 98.31 92 GLY A N 1
ATOM 615 C CA . GLY A 1 92 ? -13.269 2.714 3.876 1.00 98.31 92 GLY A CA 1
ATOM 616 C C . GLY A 1 92 ? -13.013 3.956 3.019 1.00 98.31 92 GLY A C 1
ATOM 617 O O . GLY A 1 92 ? -13.894 4.389 2.282 1.00 98.31 92 GLY A O 1
ATOM 618 N N . GLY A 1 93 ? -11.821 4.545 3.133 1.00 97.50 93 GLY A N 1
ATOM 619 C CA . GLY A 1 93 ? -11.402 5.771 2.463 1.00 97.50 93 GLY A CA 1
ATOM 620 C C . GLY A 1 93 ? -9.965 5.697 1.958 1.00 97.50 93 GLY A C 1
ATOM 621 O O . GLY A 1 93 ? -9.321 4.646 2.037 1.00 97.50 93 GLY A O 1
ATOM 622 N N . ALA A 1 94 ? -9.475 6.839 1.468 1.00 98.12 94 ALA A N 1
ATOM 623 C CA . ALA A 1 94 ? -8.112 6.974 0.973 1.00 98.12 94 ALA A CA 1
ATOM 624 C C . ALA A 1 94 ? -7.097 6.542 2.040 1.00 98.12 94 ALA A C 1
ATOM 626 O O . ALA A 1 94 ? -7.356 6.654 3.241 1.00 98.12 94 ALA A O 1
ATOM 627 N N . LEU A 1 95 ? -5.940 6.058 1.603 1.00 98.25 95 LEU A N 1
ATOM 628 C CA . LEU A 1 95 ? -4.839 5.686 2.487 1.00 98.25 95 LEU A CA 1
ATOM 629 C C . LEU A 1 95 ? -3.588 6.455 2.094 1.00 98.25 95 LEU A C 1
ATOM 631 O O . LEU A 1 95 ? -3.245 6.500 0.922 1.00 98.25 95 LEU A O 1
ATOM 635 N N . SER A 1 96 ? -2.891 7.002 3.085 1.00 98.06 96 SER A N 1
ATOM 636 C CA . SER A 1 96 ? -1.518 7.479 2.933 1.00 98.06 96 SER A CA 1
ATOM 637 C C . SER A 1 96 ? -0.621 6.595 3.783 1.00 98.06 96 SER A C 1
ATOM 639 O O . SER A 1 96 ? -0.810 6.532 4.998 1.00 98.06 96 SER A O 1
ATOM 641 N N . LEU A 1 97 ? 0.308 5.881 3.159 1.00 98.19 97 LEU A N 1
ATOM 642 C CA . LEU A 1 97 ? 1.106 4.844 3.803 1.00 98.19 97 LEU A CA 1
ATOM 643 C C . LEU A 1 97 ? 2.542 5.308 4.054 1.00 98.19 97 LEU A C 1
ATOM 645 O O . LEU A 1 97 ? 3.165 5.976 3.238 1.00 98.19 97 LEU A O 1
ATOM 649 N N . GLU A 1 98 ? 3.091 4.887 5.181 1.00 96.00 98 GLU A N 1
ATOM 650 C CA . GLU A 1 98 ? 4.532 4.829 5.435 1.00 96.00 98 GLU A CA 1
ATOM 651 C C . GLU A 1 98 ? 4.757 3.499 6.140 1.00 96.00 98 GLU A C 1
ATOM 653 O O . GLU A 1 98 ? 4.134 3.247 7.165 1.00 96.00 98 GLU A O 1
ATOM 658 N N . SER A 1 99 ? 5.509 2.549 5.593 1.00 93.00 99 SER A N 1
ATOM 659 C CA . SER A 1 99 ? 5.508 1.209 6.199 1.00 93.00 99 SER A CA 1
ATOM 660 C C . SER A 1 99 ? 6.811 0.457 6.022 1.00 93.00 99 SER A C 1
ATOM 662 O O . SER A 1 99 ? 7.471 0.558 4.996 1.00 93.00 99 SER A O 1
ATOM 664 N N . ALA A 1 100 ? 7.144 -0.338 7.035 1.00 96.88 100 ALA A N 1
ATOM 665 C CA . ALA A 1 100 ? 8.241 -1.293 7.039 1.00 96.88 100 ALA A CA 1
ATOM 666 C C . ALA A 1 100 ? 7.667 -2.681 7.347 1.00 96.88 100 ALA A C 1
ATOM 668 O O . ALA A 1 100 ? 7.513 -3.080 8.506 1.00 96.88 100 ALA A O 1
ATOM 669 N N . VAL A 1 101 ? 7.303 -3.395 6.285 1.00 97.62 101 VAL A N 1
ATOM 670 C CA . VAL A 1 101 ? 6.642 -4.697 6.334 1.00 97.62 101 VAL A CA 1
ATOM 671 C C . VAL A 1 101 ? 7.640 -5.782 5.943 1.00 97.62 101 VAL A C 1
ATOM 673 O O . VAL A 1 101 ? 8.173 -5.815 4.834 1.00 97.62 101 VAL A O 1
ATOM 676 N N . THR A 1 102 ? 7.921 -6.681 6.881 1.00 96.56 102 THR A N 1
ATOM 677 C CA . THR A 1 102 ? 8.910 -7.753 6.707 1.00 96.56 102 THR A CA 1
ATOM 678 C C . THR A 1 102 ? 8.318 -8.991 6.035 1.00 96.56 102 THR A C 1
AT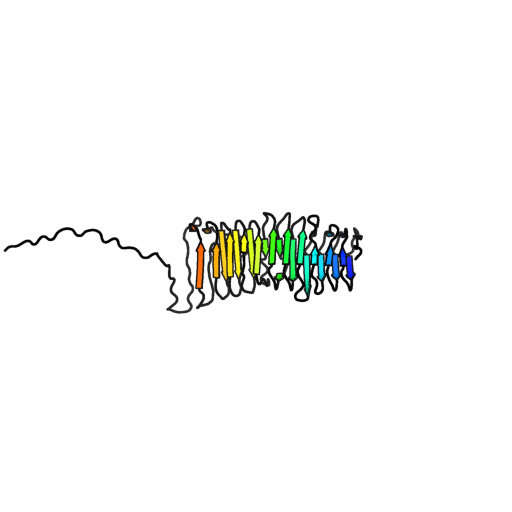OM 680 O O . THR A 1 102 ? 9.076 -9.841 5.572 1.00 96.56 102 THR A O 1
ATOM 683 N N . GLY A 1 103 ? 6.987 -9.093 5.978 1.00 96.19 103 GLY A N 1
ATOM 684 C CA . GLY A 1 103 ? 6.248 -10.067 5.177 1.00 96.19 103 GLY A CA 1
ATOM 685 C C . GLY A 1 103 ? 5.64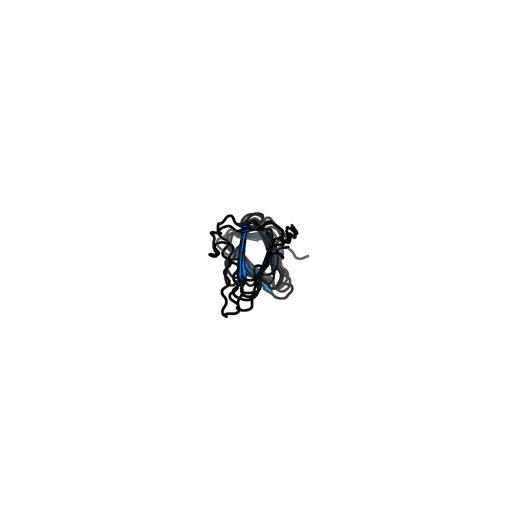2 -9.445 3.915 1.00 96.19 103 GLY A C 1
ATOM 686 O O . GLY A 1 103 ? 6.233 -8.570 3.277 1.00 96.19 103 GLY A O 1
ATOM 687 N N . THR A 1 104 ? 4.455 -9.918 3.552 1.00 97.31 104 THR A N 1
ATOM 688 C CA . THR A 1 104 ? 3.607 -9.381 2.481 1.00 97.31 104 THR A CA 1
ATOM 689 C C . THR A 1 104 ? 2.750 -8.220 2.977 1.00 97.31 104 THR A C 1
ATOM 691 O O . THR A 1 104 ? 2.392 -8.148 4.151 1.00 97.31 104 THR A O 1
ATOM 694 N N . LEU A 1 105 ? 2.395 -7.310 2.074 1.00 98.31 105 LEU A N 1
ATOM 695 C CA . LEU A 1 105 ? 1.459 -6.222 2.346 1.00 98.31 105 LEU A CA 1
ATOM 696 C C . LEU A 1 105 ? 0.259 -6.380 1.420 1.00 98.31 105 LEU A C 1
ATOM 698 O O . LEU A 1 105 ? 0.431 -6.353 0.210 1.00 98.31 105 LEU A O 1
ATOM 702 N N . ALA A 1 106 ? -0.939 -6.526 1.970 1.00 98.62 106 ALA A N 1
ATOM 703 C CA . ALA A 1 106 ? -2.197 -6.501 1.241 1.00 98.62 106 ALA A CA 1
ATOM 704 C C . ALA A 1 106 ? -3.031 -5.317 1.741 1.00 98.62 106 ALA A C 1
ATOM 706 O O . ALA A 1 106 ? -3.552 -5.352 2.859 1.00 98.62 106 ALA A O 1
ATOM 707 N N . THR A 1 107 ? -3.140 -4.258 0.940 1.00 98.62 107 THR A N 1
ATOM 708 C CA . THR A 1 107 ? -3.938 -3.078 1.285 1.00 98.62 107 THR A CA 1
ATOM 709 C C . THR A 1 107 ? -5.039 -2.809 0.274 1.00 98.62 107 THR A C 1
ATOM 711 O O . THR A 1 107 ? -4.829 -2.871 -0.936 1.00 98.62 107 THR A O 1
ATOM 714 N N . THR A 1 108 ? -6.218 -2.460 0.784 1.00 98.75 108 THR A N 1
ATOM 715 C CA . THR A 1 108 ? -7.363 -2.060 -0.035 1.00 98.75 108 THR A CA 1
ATOM 716 C C . THR A 1 108 ? -7.951 -0.757 0.490 1.00 98.75 108 THR A C 1
ATOM 718 O O . THR A 1 108 ? -8.380 -0.684 1.643 1.00 98.75 108 THR A O 1
ATOM 721 N N . ALA A 1 109 ? -8.022 0.259 -0.367 1.00 98.62 109 ALA A N 1
ATOM 722 C CA . ALA A 1 109 ? -8.857 1.437 -0.167 1.00 98.62 109 ALA A CA 1
ATOM 723 C C . ALA A 1 109 ? -10.139 1.249 -0.983 1.00 98.62 109 ALA A C 1
ATOM 725 O O . ALA A 1 109 ? -10.116 1.173 -2.213 1.00 98.62 109 ALA A O 1
ATOM 726 N N . THR A 1 110 ? -11.270 1.131 -0.291 1.00 98.31 110 THR A N 1
ATOM 727 C CA . THR A 1 110 ? -12.576 0.907 -0.938 1.00 98.31 110 THR A CA 1
ATOM 728 C C . THR A 1 110 ? -13.147 2.184 -1.553 1.00 98.31 110 THR A C 1
ATOM 730 O O . THR A 1 110 ? -13.951 2.115 -2.481 1.00 98.31 110 THR A O 1
ATOM 733 N N . THR A 1 111 ? -12.717 3.354 -1.068 1.00 96.81 111 THR A N 1
ATOM 734 C CA . THR A 1 111 ? -12.952 4.650 -1.712 1.00 96.81 111 THR A CA 1
ATOM 735 C C . THR A 1 111 ? -11.693 5.510 -1.622 1.00 96.81 111 THR A C 1
ATOM 737 O O . THR A 1 111 ? -10.963 5.415 -0.644 1.00 96.81 111 THR A O 1
ATOM 740 N N . GLY A 1 112 ? -11.431 6.365 -2.612 1.00 97.69 112 GLY A N 1
ATOM 741 C CA . GLY A 1 112 ? -10.228 7.202 -2.644 1.00 97.69 112 GLY A CA 1
ATOM 742 C C . GLY A 1 112 ? -8.953 6.454 -3.052 1.00 97.69 112 GLY A C 1
ATOM 743 O O . GLY A 1 112 ? -8.922 5.228 -3.128 1.00 97.69 112 GLY A O 1
ATOM 744 N N . GLY A 1 113 ? -7.911 7.227 -3.365 1.00 98.31 113 GLY A N 1
ATOM 745 C CA . GLY A 1 113 ? -6.620 6.699 -3.804 1.00 98.31 113 GLY A CA 1
ATOM 746 C C . GLY A 1 113 ? -5.750 6.177 -2.661 1.00 98.31 113 GLY A C 1
ATOM 747 O O . GLY A 1 113 ? -6.047 6.386 -1.480 1.00 98.31 113 GLY A O 1
ATOM 748 N N . ILE A 1 114 ? -4.653 5.521 -3.028 1.00 98.81 114 ILE A N 1
ATOM 749 C CA . ILE A 1 114 ? -3.604 5.098 -2.097 1.00 98.81 114 ILE A CA 1
ATOM 750 C C . ILE A 1 114 ? -2.329 5.860 -2.437 1.00 98.81 114 ILE A C 1
ATOM 752 O O . ILE A 1 114 ? -1.827 5.748 -3.551 1.00 98.81 114 ILE A O 1
ATOM 756 N N . THR A 1 115 ? -1.813 6.619 -1.478 1.00 98.50 115 THR A N 1
ATOM 757 C CA . THR A 1 115 ? -0.557 7.361 -1.592 1.00 98.50 115 THR A CA 1
ATOM 758 C C . THR A 1 115 ? 0.480 6.842 -0.605 1.00 98.50 115 THR A C 1
ATOM 760 O O . THR A 1 115 ? 0.138 6.156 0.363 1.00 98.50 115 THR A O 1
ATOM 763 N N . ASP A 1 116 ? 1.739 7.214 -0.786 1.00 97.19 116 ASP A N 1
ATOM 764 C CA . ASP A 1 116 ? 2.768 7.128 0.241 1.00 97.19 116 ASP A CA 1
ATOM 765 C C . ASP A 1 116 ? 3.105 8.517 0.816 1.00 97.19 116 ASP A C 1
ATOM 767 O O . ASP A 1 116 ? 3.191 9.520 0.119 1.00 97.19 116 ASP A O 1
ATOM 771 N N . SER A 1 117 ? 3.239 8.607 2.140 1.00 94.00 117 SER A N 1
ATOM 772 C CA . SER A 1 117 ? 3.709 9.825 2.832 1.00 94.00 117 SER A CA 1
ATOM 773 C C . SER A 1 117 ? 5.196 9.767 3.184 1.00 94.00 117 SER A C 1
ATOM 775 O O . SER A 1 117 ? 5.752 10.739 3.692 1.00 94.00 117 SER A O 1
ATOM 777 N N . GLY A 1 118 ? 5.825 8.621 2.941 1.00 95.06 118 GLY A N 1
ATOM 778 C CA . GLY A 1 118 ? 7.212 8.305 3.246 1.00 95.06 118 GLY A CA 1
ATOM 779 C C . GLY A 1 118 ? 7.578 6.952 2.640 1.00 95.06 118 GLY A C 1
ATOM 780 O O . GLY A 1 118 ? 6.797 6.383 1.884 1.00 95.06 118 GLY A O 1
ATOM 781 N N . ALA A 1 119 ? 8.750 6.423 2.982 1.00 95.81 119 ALA A N 1
ATOM 782 C CA . ALA A 1 119 ? 9.226 5.174 2.399 1.00 95.81 119 ALA A CA 1
ATOM 783 C C . ALA A 1 119 ? 8.286 3.990 2.697 1.00 95.81 119 ALA A C 1
ATOM 785 O O . ALA A 1 119 ? 7.918 3.718 3.846 1.00 95.81 119 ALA A O 1
ATOM 786 N N . LEU A 1 120 ? 7.960 3.238 1.650 1.00 97.69 120 LEU A N 1
ATOM 787 C CA . LEU A 1 120 ? 7.281 1.956 1.707 1.00 97.69 120 LEU A CA 1
ATOM 788 C C . LEU A 1 120 ? 8.294 0.834 1.453 1.00 97.69 120 LEU A C 1
ATOM 790 O O . LEU A 1 120 ? 8.725 0.597 0.326 1.00 97.69 120 LEU A O 1
ATOM 794 N N . SER A 1 121 ? 8.681 0.135 2.516 1.00 97.50 121 SER A N 1
ATOM 795 C CA . SER A 1 121 ? 9.571 -1.025 2.484 1.00 97.50 121 SER A CA 1
ATOM 796 C C . SER A 1 121 ? 8.761 -2.297 2.706 1.00 97.50 121 SER A C 1
ATOM 798 O O . SER A 1 121 ? 8.197 -2.500 3.782 1.00 97.50 121 SER A O 1
ATOM 800 N N . VAL A 1 122 ? 8.683 -3.150 1.683 1.00 97.56 122 VAL A N 1
ATOM 801 C CA . VAL A 1 122 ? 7.965 -4.430 1.727 1.00 97.56 122 VAL A CA 1
ATOM 802 C C . VAL A 1 122 ? 8.891 -5.524 1.213 1.00 97.56 122 VAL A C 1
ATOM 804 O O . VAL A 1 122 ? 9.288 -5.542 0.046 1.00 97.56 122 VAL A O 1
ATOM 807 N N . THR A 1 123 ? 9.253 -6.449 2.104 1.00 95.25 123 THR A N 1
ATOM 808 C CA . THR A 1 123 ? 10.159 -7.556 1.754 1.00 95.25 123 THR A CA 1
ATOM 809 C C . THR A 1 123 ? 9.454 -8.601 0.885 1.00 95.25 123 THR A C 1
ATOM 811 O O . THR A 1 123 ? 10.052 -9.144 -0.041 1.00 95.25 123 THR A O 1
ATOM 814 N N . GLY A 1 124 ? 8.185 -8.893 1.180 1.00 95.44 124 GLY A N 1
ATOM 815 C CA . GLY A 1 124 ? 7.334 -9.748 0.359 1.00 95.44 124 GLY A CA 1
ATOM 816 C C . GLY A 1 124 ? 6.679 -8.999 -0.804 1.00 95.44 124 GLY A C 1
ATOM 817 O O . GLY A 1 124 ? 7.108 -7.924 -1.218 1.00 95.44 124 GLY A O 1
ATOM 818 N N . THR A 1 125 ? 5.603 -9.573 -1.338 1.00 97.38 125 THR A N 1
ATOM 819 C CA . THR A 1 125 ? 4.782 -8.912 -2.358 1.00 97.38 125 THR A CA 1
ATOM 820 C C . THR A 1 125 ? 3.906 -7.826 -1.732 1.00 97.38 125 THR A C 1
ATOM 822 O O . THR A 1 125 ? 3.218 -8.079 -0.740 1.00 97.38 125 THR A O 1
ATOM 825 N N . ALA A 1 126 ? 3.887 -6.641 -2.342 1.00 98.44 126 ALA A N 1
ATOM 826 C CA . ALA A 1 126 ? 2.932 -5.577 -2.055 1.00 98.44 126 ALA A CA 1
ATOM 827 C C . ALA A 1 126 ? 1.729 -5.681 -3.009 1.00 98.44 126 ALA A C 1
ATOM 829 O O . ALA A 1 126 ? 1.832 -5.381 -4.196 1.00 98.44 126 ALA A O 1
ATOM 830 N N . THR A 1 127 ? 0.592 -6.132 -2.491 1.00 98.75 127 THR A N 1
ATOM 831 C CA . THR A 1 127 ? -0.703 -6.178 -3.177 1.00 98.75 127 THR A CA 1
ATOM 832 C C . THR A 1 127 ? -1.526 -4.970 -2.747 1.00 98.75 127 THR A C 1
ATOM 834 O O . THR A 1 127 ? -1.905 -4.871 -1.583 1.00 98.75 127 THR A O 1
ATOM 837 N N . ILE A 1 128 ? -1.771 -4.034 -3.659 1.00 98.81 128 ILE A N 1
ATOM 838 C CA . ILE A 1 128 ? -2.382 -2.738 -3.342 1.00 98.81 128 ILE A CA 1
ATOM 839 C C . ILE A 1 128 ? -3.536 -2.489 -4.311 1.00 98.81 128 ILE A C 1
ATOM 841 O O . ILE A 1 128 ? -3.346 -2.492 -5.528 1.00 98.81 128 ILE A O 1
ATOM 845 N N . GLU A 1 129 ? -4.729 -2.264 -3.766 1.00 98.75 129 GLU A N 1
ATOM 846 C CA . GLU A 1 129 ? -5.957 -2.038 -4.527 1.00 98.75 129 GLU A CA 1
ATOM 847 C C . GLU A 1 129 ? -6.636 -0.730 -4.102 1.00 98.75 129 GLU A C 1
ATOM 849 O O . GLU A 1 129 ? -7.106 -0.595 -2.972 1.00 98.75 129 GLU A O 1
ATOM 854 N N . ALA A 1 130 ? -6.721 0.231 -5.020 1.00 98.44 130 ALA A N 1
ATOM 855 C CA . ALA A 1 130 ? -7.473 1.470 -4.841 1.00 98.44 130 ALA A CA 1
ATOM 856 C C . ALA A 1 130 ? -8.695 1.409 -5.760 1.00 98.44 130 ALA A C 1
ATOM 858 O O . ALA A 1 130 ? -8.577 1.726 -6.936 1.00 98.44 130 ALA A O 1
ATOM 859 N N . ALA A 1 131 ? -9.843 0.935 -5.265 1.00 96.31 131 ALA A N 1
ATOM 860 C CA . ALA A 1 131 ? -10.999 0.466 -6.047 1.00 96.31 131 ALA A CA 1
ATOM 861 C C . ALA A 1 131 ? -11.524 1.452 -7.129 1.00 96.31 131 ALA A C 1
ATOM 863 O O . ALA A 1 131 ? -12.533 2.132 -6.942 1.00 96.31 131 ALA A O 1
ATOM 864 N N . GLY A 1 132 ? -10.850 1.516 -8.284 1.00 95.50 132 GLY A N 1
ATOM 865 C CA . GLY A 1 132 ? -11.094 2.489 -9.357 1.00 95.50 132 GLY A CA 1
ATOM 866 C C . GLY A 1 132 ? -10.480 3.882 -9.144 1.00 95.50 132 GLY A C 1
ATOM 867 O O . GLY A 1 132 ? -10.777 4.784 -9.922 1.00 95.50 132 GLY A O 1
ATOM 868 N N . PHE A 1 133 ? -9.648 4.067 -8.118 1.00 98.50 133 PHE A N 1
ATOM 869 C CA . PHE A 1 133 ? -8.923 5.304 -7.811 1.00 9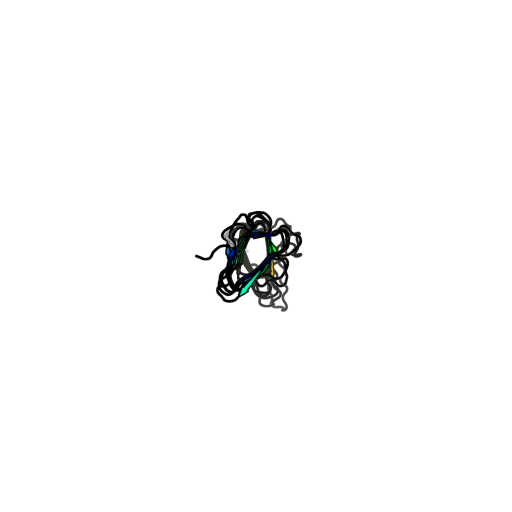8.50 133 PHE A CA 1
ATOM 870 C C . PHE A 1 133 ? -7.421 5.136 -8.053 1.00 98.50 133 PHE A C 1
ATOM 872 O O . PHE A 1 133 ? -6.938 4.036 -8.314 1.00 98.50 133 PHE A O 1
ATOM 879 N N . ASP A 1 134 ? -6.678 6.232 -7.968 1.00 98.38 134 ASP A N 1
ATOM 880 C CA . ASP A 1 134 ? -5.257 6.237 -8.299 1.00 98.38 134 ASP A CA 1
ATOM 881 C C . ASP A 1 134 ? -4.392 5.639 -7.180 1.00 98.38 134 ASP A C 1
ATOM 883 O O . ASP A 1 134 ? -4.727 5.696 -5.991 1.00 98.38 134 ASP A O 1
ATOM 887 N N . ILE A 1 135 ? -3.255 5.075 -7.579 1.00 98.75 135 ILE A N 1
ATOM 888 C CA . ILE A 1 135 ? -2.179 4.629 -6.697 1.00 98.75 135 ILE A CA 1
ATOM 889 C C . ILE A 1 135 ? -0.954 5.492 -6.996 1.00 98.75 135 ILE A C 1
ATOM 891 O O . ILE A 1 135 ? -0.453 5.478 -8.118 1.00 98.75 135 ILE A O 1
ATOM 895 N N . THR A 1 136 ? -0.438 6.187 -5.987 1.00 98.06 136 THR A N 1
ATOM 896 C CA . THR A 1 136 ? 0.772 7.011 -6.090 1.00 98.06 136 THR A CA 1
ATOM 897 C C . THR A 1 136 ? 1.768 6.587 -5.021 1.00 98.06 136 THR A C 1
ATOM 899 O O . THR A 1 136 ? 1.626 6.956 -3.864 1.00 98.06 136 THR A O 1
ATOM 902 N N . LEU A 1 137 ? 2.757 5.786 -5.404 1.00 98.00 137 LEU A N 1
ATOM 903 C CA . LEU A 1 137 ? 3.851 5.329 -4.547 1.00 98.00 137 LEU A CA 1
ATOM 904 C C . LEU A 1 137 ? 5.149 5.974 -5.039 1.00 98.00 137 LEU A C 1
ATOM 906 O O . LEU A 1 137 ? 5.984 5.311 -5.660 1.00 98.00 137 LEU A O 1
ATOM 910 N N . ASP A 1 138 ? 5.251 7.292 -4.885 1.00 95.25 138 ASP A N 1
ATOM 911 C CA . ASP A 1 138 ? 6.256 8.122 -5.555 1.00 95.25 138 ASP A CA 1
ATOM 912 C C . ASP A 1 138 ? 7.460 8.495 -4.682 1.00 95.25 138 ASP A C 1
ATOM 914 O O . ASP A 1 138 ? 8.397 9.139 -5.169 1.00 95.25 138 ASP A O 1
ATOM 918 N N . SER A 1 139 ? 7.502 8.027 -3.432 1.00 95.88 139 SER A N 1
ATOM 919 C CA . SER A 1 139 ? 8.673 8.198 -2.582 1.00 95.88 139 SER A CA 1
ATOM 920 C C . SER A 1 139 ? 9.911 7.548 -3.210 1.00 95.88 139 SER A C 1
ATOM 922 O O . SER A 1 139 ? 9.930 6.362 -3.552 1.00 95.88 139 SER A O 1
ATOM 924 N N . SER A 1 140 ? 10.998 8.320 -3.310 1.00 95.19 140 SER A N 1
ATOM 925 C CA . SER A 1 140 ? 12.277 7.851 -3.860 1.00 95.19 140 SER A CA 1
ATOM 926 C C . SER A 1 140 ? 12.913 6.721 -3.058 1.00 95.19 140 SER A C 1
ATOM 928 O O . SER A 1 140 ? 13.783 6.034 -3.582 1.00 95.19 140 SER A O 1
ATOM 930 N N . ASP A 1 141 ? 12.484 6.540 -1.808 1.00 96.12 141 ASP A N 1
ATOM 931 C CA . ASP A 1 141 ? 13.070 5.604 -0.849 1.00 96.12 141 ASP A CA 1
ATOM 932 C C . ASP A 1 141 ? 12.259 4.304 -0.727 1.00 96.12 141 ASP A C 1
ATOM 934 O O . ASP A 1 141 ? 12.570 3.437 0.095 1.00 96.12 141 ASP A O 1
ATOM 938 N N . ASN A 1 142 ? 11.221 4.143 -1.550 1.00 98.00 142 ASN A N 1
ATOM 939 C CA . ASN A 1 142 ? 10.442 2.915 -1.614 1.00 98.00 142 ASN A CA 1
ATOM 940 C C . ASN A 1 142 ? 11.333 1.709 -1.925 1.00 98.00 142 ASN A C 1
ATOM 942 O O . ASN A 1 142 ? 12.226 1.751 -2.771 1.00 98.00 142 ASN A O 1
ATOM 946 N N . SER A 1 143 ? 11.084 0.601 -1.237 1.00 97.44 143 SER A N 1
ATOM 947 C CA . SER A 1 143 ? 11.810 -0.654 -1.390 1.00 97.44 143 SER A CA 1
ATOM 948 C C . SER A 1 143 ? 10.791 -1.775 -1.548 1.00 97.44 143 SER A C 1
ATOM 950 O O . SER A 1 143 ? 10.346 -2.393 -0.581 1.00 97.44 143 SER A O 1
ATOM 952 N N . LEU A 1 144 ? 10.364 -1.976 -2.793 1.00 97.31 144 LEU A N 1
ATOM 953 C CA . LEU A 1 144 ? 9.335 -2.939 -3.173 1.00 97.31 144 LEU A CA 1
ATOM 954 C C . LEU A 1 144 ? 9.995 -4.063 -3.969 1.00 97.31 144 LEU A C 1
ATOM 956 O O . LEU A 1 144 ? 10.558 -3.798 -5.030 1.00 97.31 144 LEU A O 1
ATOM 960 N N . SER A 1 145 ? 9.928 -5.301 -3.468 1.00 87.88 145 SER A N 1
ATOM 961 C CA . SER A 1 145 ? 10.535 -6.461 -4.147 1.00 87.88 145 SER A CA 1
ATOM 962 C C . SER A 1 145 ? 9.654 -6.989 -5.286 1.00 87.88 145 SER A C 1
ATOM 964 O O . SER A 1 145 ? 10.125 -7.256 -6.391 1.00 87.88 145 SER A O 1
ATOM 966 N N . ALA A 1 146 ? 8.354 -7.127 -5.018 1.00 96.50 146 ALA A N 1
ATOM 967 C CA . ALA A 1 146 ? 7.342 -7.521 -5.991 1.00 96.50 146 ALA A CA 1
ATOM 968 C C . ALA A 1 146 ? 6.038 -6.767 -5.722 1.00 96.50 146 ALA A C 1
ATOM 970 O O . ALA A 1 146 ? 5.693 -6.523 -4.564 1.00 96.50 146 ALA A O 1
ATOM 971 N N . VAL A 1 147 ? 5.292 -6.441 -6.775 1.00 98.44 147 VAL A N 1
ATOM 972 C CA . VAL A 1 147 ? 4.045 -5.679 -6.682 1.00 98.44 147 VAL A CA 1
ATOM 973 C C . VAL A 1 147 ? 2.889 -6.349 -7.424 1.00 98.44 147 VAL A C 1
ATOM 975 O O . VAL A 1 147 ? 3.063 -6.999 -8.454 1.00 98.44 147 VAL A O 1
ATOM 978 N N . ALA A 1 148 ? 1.686 -6.169 -6.894 1.00 98.56 148 ALA A N 1
ATOM 979 C CA . ALA A 1 148 ? 0.418 -6.452 -7.547 1.00 98.56 148 ALA A CA 1
ATOM 980 C C . ALA A 1 148 ? -0.490 -5.233 -7.334 1.00 98.56 148 ALA A C 1
ATOM 982 O O . ALA A 1 148 ? -1.160 -5.123 -6.309 1.00 98.56 148 ALA A O 1
ATOM 983 N N . LEU A 1 149 ? -0.449 -4.281 -8.268 1.00 98.62 149 LEU A N 1
ATOM 984 C CA . LEU A 1 149 ? -1.124 -2.986 -8.133 1.00 98.62 149 LEU A CA 1
ATOM 985 C C . LEU A 1 149 ? -2.378 -2.945 -9.005 1.00 98.62 149 LEU A C 1
ATOM 987 O O . LEU A 1 149 ? -2.313 -3.256 -10.195 1.00 98.62 149 LEU A O 1
ATOM 991 N N . THR A 1 150 ? -3.506 -2.545 -8.424 1.00 98.56 150 THR A N 1
ATOM 992 C CA . THR A 1 150 ? -4.768 -2.333 -9.146 1.00 98.56 150 THR A CA 1
ATOM 993 C C . THR A 1 150 ? -5.342 -0.968 -8.789 1.00 98.56 150 THR A C 1
ATOM 995 O O . THR A 1 150 ? -5.850 -0.770 -7.687 1.00 98.56 150 THR A O 1
ATOM 998 N N . GLY A 1 151 ? -5.261 -0.029 -9.727 1.00 97.94 151 GLY A N 1
ATOM 999 C CA . GLY A 1 151 ? -5.775 1.334 -9.583 1.00 97.94 151 GLY A CA 1
ATOM 1000 C C . GLY A 1 151 ? -6.292 1.872 -10.914 1.00 97.94 151 GLY A C 1
ATOM 1001 O O . GLY A 1 151 ? -6.304 1.156 -11.913 1.00 97.94 151 GLY A O 1
ATOM 1002 N N . ASN A 1 152 ? -6.734 3.127 -10.943 1.00 96.62 152 ASN A N 1
ATOM 1003 C CA . ASN A 1 152 ? -7.008 3.834 -12.190 1.00 96.62 152 ASN A CA 1
ATOM 1004 C C . ASN A 1 152 ? -5.692 4.310 -12.821 1.00 96.62 152 ASN A C 1
ATOM 1006 O O . ASN A 1 152 ? -5.234 3.699 -13.783 1.00 96.62 152 ASN A O 1
ATOM 1010 N N . ASP A 1 153 ? -5.053 5.331 -12.259 1.00 95.81 153 ASP A N 1
ATOM 1011 C CA . ASP A 1 153 ? -3.693 5.710 -12.631 1.00 95.81 153 ASP A CA 1
ATOM 1012 C C . ASP A 1 153 ? -2.712 5.168 -11.591 1.00 95.81 153 ASP A C 1
ATOM 1014 O O . ASP A 1 153 ? -2.964 5.242 -10.389 1.00 95.81 153 ASP A O 1
ATOM 1018 N N . VAL A 1 154 ? -1.607 4.574 -12.045 1.00 97.06 154 VAL A N 1
ATOM 1019 C CA . VAL A 1 154 ? -0.600 3.973 -11.160 1.00 97.06 154 VAL A CA 1
ATOM 1020 C C . VAL A 1 154 ? 0.744 4.655 -11.371 1.00 97.06 154 VAL A C 1
ATOM 1022 O O . VAL A 1 154 ? 1.301 4.619 -12.463 1.00 97.06 154 VAL A O 1
ATOM 1025 N N . SER A 1 155 ? 1.287 5.240 -10.310 1.00 96.44 155 SER A N 1
ATOM 1026 C CA . SER A 1 155 ? 2.650 5.756 -10.223 1.00 96.44 155 SER A CA 1
ATOM 1027 C C . SER A 1 155 ? 3.396 4.965 -9.154 1.00 96.44 155 SER A C 1
ATOM 1029 O O . SER A 1 155 ? 2.905 4.835 -8.034 1.00 96.44 155 SER A O 1
ATOM 1031 N N . VAL A 1 156 ? 4.553 4.397 -9.488 1.00 97.25 156 VAL A N 1
ATOM 1032 C CA . VAL A 1 156 ? 5.341 3.595 -8.547 1.00 97.25 156 VAL A CA 1
ATOM 1033 C C . VAL A 1 156 ? 6.834 3.795 -8.758 1.00 97.25 156 VAL A C 1
ATOM 1035 O O . VAL A 1 156 ? 7.359 3.654 -9.863 1.00 97.25 156 VAL A O 1
ATOM 1038 N N . VAL A 1 157 ? 7.527 4.081 -7.665 1.00 95.81 157 VAL A N 1
ATOM 1039 C CA . VAL A 1 157 ? 8.980 4.163 -7.573 1.00 95.81 157 VAL A CA 1
ATOM 1040 C C . VAL A 1 157 ? 9.461 3.051 -6.643 1.00 95.81 157 VAL A C 1
ATOM 1042 O O . VAL A 1 157 ? 8.832 2.768 -5.626 1.00 95.81 157 VAL A O 1
ATOM 1045 N N . SER A 1 158 ? 10.566 2.396 -6.990 1.00 96.81 158 SER A N 1
ATOM 1046 C CA . SER A 1 158 ? 11.293 1.477 -6.112 1.00 96.81 158 SER A CA 1
ATOM 1047 C C . SER A 1 158 ? 12.793 1.659 -6.319 1.00 96.81 158 SER A C 1
ATOM 1049 O O . SER A 1 158 ? 13.266 1.742 -7.449 1.00 96.81 158 SER A O 1
ATOM 1051 N N . THR A 1 159 ? 13.547 1.685 -5.225 1.00 96.00 159 THR A N 1
ATOM 1052 C CA . THR A 1 159 ? 15.020 1.729 -5.203 1.00 96.00 159 THR A CA 1
ATOM 1053 C C . THR A 1 159 ? 15.661 0.442 -5.725 1.00 96.00 159 THR A C 1
ATOM 1055 O O . THR A 1 159 ? 16.823 0.447 -6.122 1.00 96.00 159 THR A O 1
ATOM 1058 N N . GLY A 1 160 ? 14.924 -0.672 -5.711 1.00 93.94 160 GLY A N 1
ATOM 1059 C CA . GLY A 1 160 ? 15.375 -1.972 -6.203 1.00 93.94 160 GLY A CA 1
ATOM 1060 C C . GLY A 1 160 ? 14.837 -2.305 -7.591 1.00 93.94 160 GLY A C 1
ATOM 1061 O O . GLY A 1 160 ? 14.393 -1.435 -8.342 1.00 93.94 160 GLY A O 1
ATOM 1062 N N . SER A 1 161 ? 14.863 -3.595 -7.923 1.00 92.06 161 SER A N 1
ATOM 1063 C CA . SER A 1 161 ? 14.151 -4.117 -9.087 1.00 92.06 161 SER A CA 1
ATOM 1064 C C . SER A 1 161 ? 12.650 -4.128 -8.803 1.00 92.06 161 SER A C 1
ATOM 1066 O O . SER A 1 161 ? 12.223 -4.610 -7.754 1.00 92.06 161 SER A O 1
ATOM 1068 N N . LEU A 1 162 ? 11.850 -3.606 -9.730 1.00 94.44 162 LEU A N 1
ATOM 1069 C CA . LEU A 1 162 ? 10.396 -3.591 -9.619 1.00 94.44 162 LEU A CA 1
ATOM 1070 C C . LEU A 1 162 ? 9.794 -4.718 -10.461 1.00 94.44 162 LEU A C 1
ATOM 1072 O O . LEU A 1 162 ? 9.776 -4.627 -11.686 1.00 94.44 162 LEU A O 1
ATOM 1076 N N . THR A 1 163 ? 9.278 -5.762 -9.812 1.00 96.25 163 THR A N 1
ATOM 1077 C CA . THR A 1 163 ? 8.706 -6.936 -10.495 1.00 96.25 163 THR A CA 1
ATOM 1078 C C . THR A 1 163 ? 7.217 -7.106 -10.203 1.00 96.25 163 THR A C 1
ATOM 1080 O O . THR A 1 163 ? 6.752 -6.706 -9.137 1.00 96.25 163 THR A O 1
ATOM 1083 N N . GLY A 1 164 ? 6.455 -7.733 -11.103 1.00 96.81 164 GLY A N 1
ATOM 1084 C CA . GLY A 1 164 ? 5.089 -8.182 -10.807 1.00 96.81 164 GLY A CA 1
ATOM 1085 C C . GLY A 1 164 ? 4.023 -7.732 -11.801 1.00 96.81 164 GLY A C 1
ATOM 1086 O O . GLY A 1 164 ? 4.233 -7.794 -13.011 1.00 96.81 164 GLY A O 1
ATOM 1087 N N . ILE A 1 165 ? 2.836 -7.380 -11.298 1.00 96.38 165 ILE A N 1
ATOM 1088 C CA . ILE A 1 165 ? 1.649 -7.109 -12.117 1.00 96.38 165 ILE A CA 1
ATOM 1089 C C . ILE A 1 165 ? 1.072 -5.731 -11.797 1.00 96.38 165 ILE A C 1
ATOM 1091 O O . ILE A 1 165 ? 0.892 -5.387 -10.630 1.00 96.38 165 ILE A O 1
ATOM 1095 N N . VAL A 1 166 ? 0.714 -4.970 -12.833 1.00 97.06 166 VAL A N 1
ATOM 1096 C CA . VAL A 1 166 ? -0.040 -3.718 -12.685 1.00 97.06 166 VAL A CA 1
ATOM 1097 C C . VAL A 1 166 ? -1.258 -3.698 -13.600 1.00 97.06 166 VAL A C 1
ATOM 1099 O O . VAL A 1 166 ? -1.151 -3.918 -14.805 1.00 97.06 166 VAL A O 1
ATOM 1102 N N . THR A 1 167 ? -2.420 -3.384 -13.037 1.00 96.38 167 THR A N 1
ATOM 1103 C CA . THR A 1 167 ? -3.670 -3.183 -13.776 1.00 96.38 167 THR A CA 1
ATOM 1104 C C . THR A 1 167 ? -4.187 -1.770 -13.543 1.00 96.38 167 THR A C 1
ATOM 1106 O O . THR A 1 167 ? -4.283 -1.331 -12.398 1.00 96.38 167 THR A O 1
ATOM 1109 N N . GLY A 1 168 ? -4.548 -1.083 -14.625 1.00 94.69 168 GLY A N 1
ATOM 1110 C CA . GLY A 1 168 ? -5.168 0.234 -14.565 1.00 94.69 168 GLY A CA 1
ATOM 1111 C C . GLY A 1 168 ? -5.407 0.846 -15.939 1.00 94.69 168 GLY A C 1
ATOM 1112 O O . GLY A 1 168 ? -5.356 0.176 -16.969 1.00 94.69 168 GLY A O 1
ATOM 1113 N N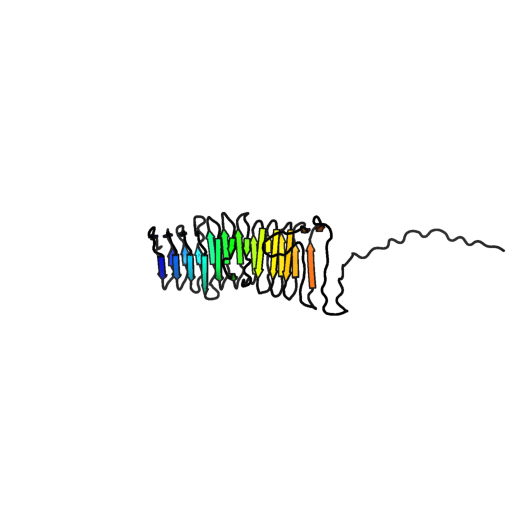 . THR A 1 169 ? -5.672 2.141 -15.968 1.00 92.00 169 THR A N 1
ATOM 1114 C CA . THR A 1 169 ? -5.740 2.940 -17.191 1.00 92.00 169 THR A CA 1
ATOM 1115 C C . THR A 1 169 ? -4.336 3.336 -17.639 1.00 92.00 169 THR A C 1
ATOM 1117 O O . THR A 1 169 ? -4.004 3.178 -18.819 1.00 92.00 169 THR A O 1
ATOM 1120 N N . SER A 1 170 ? -3.501 3.793 -16.704 1.00 90.38 170 SER A N 1
ATOM 1121 C CA . SER A 1 170 ? -2.164 4.318 -16.973 1.00 90.38 170 SER A CA 1
ATOM 1122 C C . SER A 1 170 ? -1.133 3.802 -15.959 1.00 90.38 170 SER A C 1
ATOM 1124 O O . SER A 1 170 ? -1.470 3.534 -14.805 1.00 90.38 170 SER A O 1
ATOM 1126 N N . LEU A 1 171 ? 0.123 3.629 -16.388 1.00 91.69 171 LEU A N 1
ATOM 1127 C CA . LEU A 1 171 ? 1.245 3.284 -15.507 1.00 91.69 171 LEU A CA 1
ATOM 1128 C C . LEU A 1 171 ? 2.455 4.193 -15.745 1.00 91.69 171 LEU A C 1
ATOM 1130 O O . LEU A 1 171 ? 2.923 4.324 -16.873 1.00 91.69 171 LEU A O 1
ATOM 1134 N N . GLN A 1 172 ? 3.008 4.718 -14.657 1.00 91.06 172 GLN A N 1
ATOM 1135 C CA . GLN A 1 172 ? 4.351 5.274 -14.550 1.00 91.06 172 GLN A CA 1
ATOM 1136 C C . GLN A 1 172 ? 5.169 4.456 -13.547 1.00 91.06 172 GLN A C 1
ATOM 1138 O O . GLN A 1 172 ? 4.798 4.350 -12.379 1.00 91.06 172 GLN A O 1
ATOM 1143 N N . ALA A 1 173 ? 6.277 3.871 -13.994 1.00 91.81 173 ALA A N 1
ATOM 1144 C CA . ALA A 1 173 ? 7.141 3.043 -13.155 1.00 91.81 173 ALA A CA 1
ATOM 1145 C C . ALA A 1 173 ? 8.588 3.547 -13.146 1.00 91.81 173 ALA A C 1
ATOM 1147 O O . ALA A 1 173 ? 9.157 3.859 -14.190 1.00 91.81 173 ALA A O 1
ATOM 1148 N N . LYS A 1 174 ? 9.230 3.553 -11.982 1.00 88.56 174 LYS A N 1
ATOM 1149 C CA . LYS A 1 174 ? 10.676 3.748 -11.860 1.00 88.56 174 LYS A CA 1
ATOM 1150 C C . LYS A 1 174 ? 11.281 2.648 -10.995 1.00 88.56 174 LYS A C 1
ATOM 1152 O O . LYS A 1 174 ? 10.922 2.525 -9.827 1.00 88.56 174 LYS A O 1
ATOM 1157 N N . GLY A 1 175 ? 12.201 1.876 -11.564 1.00 90.19 175 GLY A N 1
ATOM 1158 C CA . GLY A 1 175 ? 13.061 0.947 -10.825 1.00 90.19 175 GLY A CA 1
ATOM 1159 C C . GLY A 1 175 ? 14.460 1.526 -10.615 1.00 90.19 175 GLY A C 1
ATOM 1160 O O . GLY A 1 175 ? 14.928 2.341 -11.408 1.00 90.19 175 GLY A O 1
ATOM 1161 N N . GLY A 1 176 ? 15.149 1.112 -9.557 1.00 87.94 176 GLY A N 1
ATOM 1162 C CA . GLY A 1 176 ? 16.560 1.451 -9.353 1.00 87.94 176 GLY A CA 1
ATOM 1163 C C . GLY A 1 176 ? 17.491 0.456 -10.044 1.00 87.94 176 GLY A C 1
ATOM 1164 O O . GLY A 1 176 ? 18.444 0.852 -10.708 1.00 87.94 176 GLY A O 1
ATOM 1165 N N . THR A 1 177 ? 17.191 -0.842 -9.950 1.00 88.88 177 THR A N 1
ATOM 1166 C CA . THR A 1 177 ? 18.022 -1.921 -10.529 1.00 88.88 177 THR A CA 1
ATOM 1167 C C . THR A 1 177 ? 17.235 -2.837 -11.467 1.00 88.88 177 THR A C 1
ATOM 1169 O O . THR A 1 177 ? 17.472 -4.046 -11.518 1.00 88.88 177 THR A O 1
ATOM 1172 N N . GLY A 1 178 ? 16.234 -2.284 -12.141 1.00 84.19 178 GLY A N 1
ATOM 1173 C CA . GLY A 1 178 ? 15.466 -2.944 -13.186 1.00 84.19 178 GLY A CA 1
ATOM 1174 C C . GLY A 1 178 ? 13.961 -2.827 -12.981 1.00 84.19 178 GLY A C 1
ATOM 1175 O O . GLY A 1 178 ? 13.469 -2.497 -11.901 1.00 84.19 178 GLY A O 1
ATOM 1176 N N . VAL A 1 179 ? 13.215 -3.144 -14.028 1.00 87.50 179 VAL A N 1
ATOM 1177 C CA . VAL A 1 179 ? 11.754 -3.216 -14.024 1.00 87.50 179 VAL A CA 1
ATOM 1178 C C . VAL A 1 179 ? 11.354 -4.433 -14.853 1.00 87.50 179 VAL A C 1
ATOM 1180 O O . VAL A 1 179 ? 11.764 -4.542 -16.002 1.00 87.50 179 VAL A O 1
ATOM 1183 N N . ASP A 1 180 ? 10.552 -5.335 -14.292 1.00 89.00 180 ASP A N 1
ATOM 1184 C CA . ASP A 1 180 ? 9.981 -6.494 -14.990 1.00 89.00 180 ASP A CA 1
ATOM 1185 C C . ASP A 1 180 ? 8.490 -6.635 -14.658 1.00 89.00 180 ASP A C 1
ATOM 1187 O O . ASP A 1 180 ? 8.097 -7.248 -13.661 1.00 89.00 180 ASP A O 1
ATOM 1191 N N . LEU A 1 181 ? 7.642 -6.002 -15.470 1.00 92.31 181 LEU A N 1
ATOM 1192 C CA . LEU A 1 181 ? 6.213 -5.875 -15.188 1.00 92.31 181 LEU A CA 1
ATOM 1193 C C . LEU A 1 181 ? 5.340 -6.500 -16.273 1.00 92.31 181 LEU A C 1
ATOM 1195 O O . LEU A 1 181 ? 5.463 -6.208 -17.464 1.00 92.31 181 LEU A O 1
ATOM 1199 N N . ASN A 1 182 ? 4.352 -7.270 -15.831 1.00 92.06 182 ASN A N 1
ATOM 1200 C CA . ASN A 1 182 ? 3.197 -7.627 -16.640 1.00 92.06 182 ASN A CA 1
ATOM 1201 C C . ASN A 1 182 ? 2.090 -6.604 -16.401 1.00 92.06 182 ASN A C 1
ATOM 1203 O O . ASN A 1 182 ? 1.698 -6.362 -15.261 1.00 92.06 182 ASN A O 1
ATOM 1207 N N . THR A 1 183 ? 1.560 -6.006 -17.459 1.00 91.44 183 THR A N 1
ATOM 1208 C CA . THR A 1 183 ? 0.617 -4.896 -17.319 1.00 91.44 183 THR A CA 1
ATOM 1209 C C . THR A 1 183 ? -0.678 -5.122 -18.080 1.00 91.44 183 THR A C 1
ATOM 1211 O O . THR A 1 183 ? -0.746 -5.897 -19.037 1.00 91.44 183 THR A O 1
ATOM 1214 N N . VAL A 1 184 ? -1.731 -4.454 -17.620 1.00 91.06 184 VAL A N 1
ATOM 1215 C CA . VAL A 1 184 ? -2.979 -4.246 -18.354 1.00 91.06 184 VAL A CA 1
ATOM 1216 C C . VAL A 1 184 ? -3.287 -2.760 -18.249 1.00 91.06 184 VAL A C 1
ATOM 1218 O O . VAL A 1 184 ? -3.989 -2.341 -17.334 1.00 91.06 184 VAL A O 1
ATOM 1221 N N . VAL A 1 185 ? -2.686 -1.970 -19.141 1.00 86.56 185 VAL A N 1
ATOM 1222 C CA . VAL A 1 185 ? -2.829 -0.505 -19.186 1.00 86.56 185 VAL A CA 1
ATOM 1223 C C . VAL A 1 185 ? -2.988 -0.003 -20.615 1.00 86.56 185 VAL A C 1
ATOM 1225 O O . VAL A 1 185 ? -2.562 -0.659 -21.571 1.00 86.56 185 VAL A O 1
ATOM 1228 N N . SER A 1 186 ? -3.592 1.174 -20.759 1.00 83.19 186 SER A N 1
ATOM 1229 C CA . SER A 1 186 ? -3.716 1.866 -22.044 1.00 83.19 186 SER A CA 1
ATOM 1230 C C . SER A 1 186 ? -2.498 2.732 -22.338 1.00 83.19 186 SER A C 1
ATOM 1232 O O . SER A 1 186 ? -2.081 2.790 -23.491 1.00 83.19 186 SER A O 1
ATOM 1234 N N . THR A 1 187 ? -1.911 3.365 -21.319 1.00 79.06 187 THR A N 1
ATOM 1235 C CA . THR A 1 187 ? -0.713 4.207 -21.440 1.00 79.06 187 THR A CA 1
ATOM 1236 C C . THR A 1 187 ? 0.365 3.780 -20.446 1.00 79.06 187 THR A C 1
ATOM 1238 O O . THR A 1 187 ? 0.072 3.293 -19.354 1.00 79.06 187 THR A O 1
ATOM 1241 N N . LEU A 1 188 ? 1.631 3.927 -20.843 1.00 82.56 188 LEU A N 1
ATOM 1242 C CA . LEU A 1 188 ? 2.784 3.467 -20.073 1.00 82.56 188 LEU A CA 1
ATOM 1243 C C . LEU A 1 188 ? 3.979 4.417 -20.215 1.00 82.56 188 LEU A C 1
ATOM 1245 O O . LEU A 1 188 ? 4.352 4.764 -21.336 1.00 82.56 188 LEU A O 1
ATOM 1249 N N . ALA A 1 189 ? 4.630 4.714 -19.096 1.00 79.75 189 ALA A N 1
ATOM 1250 C CA . ALA A 1 189 ? 5.990 5.229 -19.021 1.00 79.75 189 ALA A CA 1
ATOM 1251 C C . ALA A 1 189 ? 6.775 4.417 -17.983 1.00 79.75 189 ALA A C 1
ATOM 1253 O O . ALA A 1 189 ? 6.239 4.078 -16.927 1.00 79.75 189 ALA A O 1
ATOM 1254 N N . ALA A 1 190 ? 8.033 4.076 -18.262 1.00 81.44 190 ALA A N 1
ATOM 1255 C CA . ALA A 1 190 ? 8.843 3.357 -17.290 1.00 81.44 190 ALA A CA 1
ATOM 1256 C C . ALA A 1 190 ? 10.333 3.627 -17.463 1.00 81.44 190 ALA A C 1
ATOM 1258 O O . ALA A 1 190 ? 10.832 3.633 -18.577 1.00 81.44 190 ALA A O 1
ATOM 1259 N N . THR A 1 191 ? 11.066 3.792 -16.371 1.00 78.81 191 THR A N 1
ATOM 1260 C CA . THR A 1 191 ? 12.517 3.987 -16.420 1.00 78.81 191 THR A CA 1
ATOM 1261 C C . THR A 1 191 ? 13.216 3.109 -15.396 1.00 78.81 191 THR A C 1
ATOM 1263 O O . THR A 1 191 ? 12.612 2.693 -14.404 1.00 78.81 191 THR A O 1
ATOM 1266 N N . THR A 1 192 ? 14.493 2.831 -15.631 1.00 76.56 192 THR A N 1
ATOM 1267 C CA . THR A 1 192 ? 15.356 2.216 -14.630 1.00 76.56 192 THR A CA 1
ATOM 1268 C C . THR A 1 192 ? 16.671 2.974 -14.515 1.00 76.56 192 THR A C 1
ATOM 1270 O O . THR A 1 192 ? 17.200 3.458 -15.516 1.00 76.56 192 THR A O 1
ATOM 1273 N N . GLU A 1 193 ? 17.198 3.111 -13.297 1.00 81.50 193 GLU A N 1
ATOM 1274 C CA . GLU A 1 193 ? 18.528 3.701 -13.099 1.00 81.50 193 GLU A CA 1
ATOM 1275 C C . GLU A 1 193 ? 19.620 2.736 -13.579 1.00 81.50 193 GLU A C 1
ATOM 1277 O O . GLU A 1 193 ? 20.564 3.161 -14.226 1.00 81.50 193 GLU A O 1
ATOM 1282 N N . SER A 1 194 ? 19.466 1.437 -13.340 1.00 71.06 194 SER A N 1
ATOM 1283 C CA . SER A 1 194 ? 20.376 0.369 -13.778 1.00 71.06 194 SER A CA 1
ATOM 1284 C C . SER A 1 194 ? 19.594 -0.922 -14.050 1.00 71.06 194 SER A C 1
ATOM 1286 O O . SER A 1 194 ? 18.431 -1.033 -13.665 1.00 71.06 194 SER A O 1
ATOM 1288 N N . GLY A 1 195 ? 20.190 -1.913 -14.703 1.00 71.25 195 GLY A N 1
ATOM 1289 C CA . GLY A 1 195 ? 19.543 -3.183 -15.036 1.00 71.25 195 GLY A CA 1
ATOM 1290 C C . GLY A 1 195 ? 18.533 -3.102 -16.185 1.00 71.25 195 GLY A C 1
ATOM 1291 O O . GLY A 1 195 ? 18.418 -2.094 -16.889 1.00 71.25 195 GLY A O 1
ATOM 1292 N N . ASP A 1 196 ? 17.814 -4.205 -16.385 1.00 73.75 196 ASP A N 1
ATOM 1293 C CA . ASP A 1 196 ? 16.902 -4.374 -17.517 1.00 73.75 196 ASP A CA 1
ATOM 1294 C C . ASP A 1 196 ? 15.538 -3.725 -17.272 1.00 73.75 196 ASP A C 1
ATOM 1296 O O . ASP A 1 196 ? 15.030 -3.677 -16.149 1.00 73.75 196 ASP A O 1
ATOM 1300 N N . LEU A 1 197 ? 14.912 -3.279 -18.360 1.00 75.62 197 LEU A N 1
ATOM 1301 C CA . LEU A 1 197 ? 13.544 -2.772 -18.381 1.00 75.62 197 LEU A CA 1
ATOM 1302 C C . LEU A 1 197 ? 12.706 -3.635 -19.336 1.00 75.62 197 LEU A C 1
ATOM 1304 O O . LEU A 1 197 ? 12.742 -3.488 -20.560 1.00 75.62 197 LEU A O 1
ATOM 1308 N N . SER A 1 198 ? 11.950 -4.553 -18.738 1.00 78.94 198 SER A N 1
ATOM 1309 C CA . SER A 1 198 ? 11.046 -5.517 -19.358 1.00 78.94 198 SER A CA 1
ATOM 1310 C C . SER A 1 198 ? 9.603 -5.169 -18.999 1.00 78.94 198 SER A C 1
ATOM 1312 O O . SER A 1 198 ? 9.214 -5.162 -17.831 1.00 78.94 198 SER A O 1
ATOM 1314 N N . ILE A 1 199 ? 8.774 -4.872 -20.003 1.00 82.25 199 ILE A N 1
ATOM 1315 C CA . ILE A 1 199 ? 7.331 -4.700 -19.790 1.00 82.25 199 ILE A CA 1
ATOM 1316 C C . ILE A 1 199 ? 6.542 -5.498 -20.821 1.00 82.25 199 ILE A C 1
ATOM 1318 O O . ILE A 1 199 ? 6.678 -5.314 -22.036 1.00 82.25 199 ILE A O 1
ATOM 1322 N N . THR A 1 200 ? 5.671 -6.370 -20.316 1.00 82.44 200 THR A N 1
ATOM 1323 C CA . THR A 1 200 ? 4.717 -7.146 -21.109 1.00 82.44 200 THR A CA 1
ATOM 1324 C C . THR A 1 200 ? 3.301 -6.643 -20.841 1.00 82.44 200 THR A C 1
ATOM 1326 O O . THR A 1 200 ? 2.680 -7.025 -19.853 1.00 82.44 200 THR A O 1
ATOM 1329 N N . ASN A 1 201 ? 2.754 -5.820 -21.740 1.00 81.31 201 ASN A N 1
ATOM 1330 C CA . ASN A 1 201 ? 1.346 -5.412 -21.664 1.00 81.31 201 ASN A CA 1
ATOM 1331 C C . ASN A 1 201 ? 0.462 -6.472 -22.340 1.00 81.31 201 ASN A C 1
ATOM 1333 O O . ASN A 1 201 ? 0.644 -6.795 -23.520 1.00 81.31 201 ASN A O 1
ATOM 1337 N N . VAL A 1 202 ? -0.503 -7.015 -21.598 1.00 76.06 202 VAL A N 1
ATOM 1338 C CA . VAL A 1 202 ? -1.461 -8.027 -22.072 1.00 76.06 202 VAL A CA 1
ATOM 1339 C C . VAL A 1 202 ? -2.630 -7.364 -22.838 1.00 76.06 202 VAL A C 1
ATOM 1341 O O . VAL A 1 202 ? -3.371 -8.048 -23.543 1.00 76.06 202 VAL A O 1
ATOM 1344 N N . GLY A 1 203 ? -2.763 -6.029 -22.771 1.00 61.50 203 GLY A N 1
ATOM 1345 C CA . GLY A 1 203 ? -3.703 -5.212 -23.556 1.00 61.50 203 GLY A CA 1
ATOM 1346 C C . GLY A 1 203 ? -3.100 -4.524 -24.797 1.00 61.50 203 GLY A C 1
ATOM 1347 O O . GLY A 1 203 ? -1.939 -4.725 -25.157 1.00 61.50 203 GLY A O 1
ATOM 1348 N N . GLY A 1 204 ? -3.904 -3.696 -25.477 1.00 49.19 204 GLY A N 1
ATOM 1349 C CA . GLY A 1 204 ? -3.416 -2.765 -26.504 1.00 49.19 204 GLY A CA 1
ATOM 1350 C C . GLY A 1 204 ? -2.675 -1.594 -25.855 1.00 49.19 204 GLY A C 1
ATOM 1351 O O . GLY A 1 204 ? -3.162 -1.047 -24.873 1.00 49.19 204 GLY A O 1
ATOM 1352 N N . LEU A 1 205 ? -1.505 -1.225 -26.385 1.00 54.50 205 LEU A N 1
ATOM 1353 C CA . LEU A 1 205 ? -0.671 -0.157 -25.827 1.00 54.50 205 LEU A CA 1
ATOM 1354 C C . LEU A 1 205 ? -0.764 1.101 -26.697 1.00 54.50 205 LEU A C 1
ATOM 1356 O O . LEU A 1 205 ? -0.389 1.080 -27.874 1.00 54.50 205 LEU A O 1
ATOM 1360 N N . THR A 1 206 ? -1.219 2.196 -26.099 1.00 50.69 206 THR A N 1
ATOM 1361 C CA . THR A 1 206 ? -1.207 3.529 -26.694 1.00 50.69 206 THR A CA 1
ATOM 1362 C C . THR A 1 206 ? -0.098 4.350 -26.046 1.00 50.69 206 THR A C 1
ATOM 1364 O O . THR A 1 206 ? -0.052 4.512 -24.830 1.00 50.69 206 THR A O 1
ATOM 1367 N N . ILE A 1 207 ? 0.821 4.869 -26.855 1.00 51.44 207 ILE A N 1
ATOM 1368 C CA . ILE A 1 207 ? 1.859 5.787 -26.376 1.00 51.44 207 ILE A CA 1
ATOM 1369 C C . ILE A 1 207 ? 1.290 7.205 -26.484 1.00 51.44 207 ILE A C 1
ATOM 1371 O O . ILE A 1 207 ? 1.133 7.715 -27.598 1.00 51.44 207 ILE A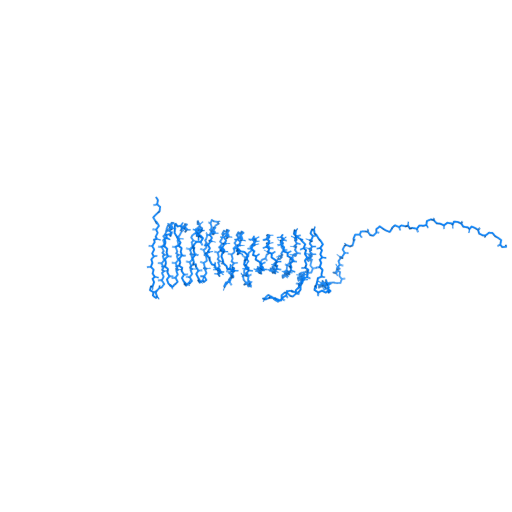 O 1
ATOM 1375 N N . ASP A 1 208 ? 0.966 7.814 -25.341 1.00 42.50 208 ASP A N 1
ATOM 1376 C CA . ASP A 1 208 ? 0.488 9.199 -25.230 1.00 42.50 208 ASP A CA 1
ATOM 1377 C C . ASP A 1 208 ? 1.441 10.048 -24.364 1.00 42.50 208 ASP A C 1
ATOM 1379 O O . ASP A 1 208 ? 2.240 9.490 -23.608 1.00 42.50 208 ASP A O 1
ATOM 1383 N N . LYS A 1 209 ? 1.390 11.382 -24.469 1.00 43.72 209 LYS A N 1
ATOM 1384 C CA . LYS A 1 209 ? 2.114 12.279 -23.553 1.00 43.72 209 LYS A CA 1
ATOM 1385 C C . LYS A 1 209 ? 1.508 12.144 -22.157 1.00 43.72 209 LYS A C 1
ATOM 1387 O O . LYS A 1 209 ? 0.361 12.524 -21.947 1.00 43.72 209 LYS A O 1
ATOM 1392 N N . PHE A 1 210 ? 2.282 11.633 -21.208 1.00 42.66 210 PHE A N 1
ATOM 1393 C CA . PHE A 1 210 ? 1.959 11.800 -19.795 1.00 42.66 210 PHE A CA 1
ATOM 1394 C C . PHE A 1 210 ? 2.282 13.237 -19.390 1.00 42.66 210 PHE A C 1
ATOM 1396 O O . PHE A 1 210 ? 3.379 13.707 -19.653 1.00 42.66 210 PHE A O 1
ATOM 1403 N N . GLU A 1 211 ? 1.342 13.921 -18.746 1.00 47.38 211 GLU A N 1
ATOM 1404 C CA . GLU A 1 211 ? 1.643 15.055 -17.873 1.00 47.38 211 GLU A CA 1
ATOM 1405 C C . GLU A 1 211 ? 1.261 14.623 -16.457 1.00 47.38 211 GLU A C 1
ATOM 1407 O O . GLU A 1 211 ? 0.088 14.681 -16.098 1.00 47.38 211 GLU A O 1
ATOM 1412 N N . SER A 1 212 ? 2.197 14.125 -15.646 1.00 47.19 212 SER A N 1
ATOM 1413 C CA . SER A 1 212 ? 1.977 14.070 -14.190 1.00 47.19 212 SER A CA 1
ATOM 1414 C C . SER A 1 212 ? 3.251 13.801 -13.386 1.00 47.19 212 SER A C 1
ATOM 1416 O O . SER A 1 212 ? 4.169 13.131 -13.849 1.00 47.19 212 SER A O 1
ATOM 1418 N N . GLY A 1 213 ? 3.258 14.354 -12.165 1.00 51.75 213 GLY A N 1
ATOM 1419 C CA . GLY A 1 213 ? 4.001 13.948 -10.959 1.00 51.75 213 GLY A CA 1
ATOM 1420 C C . GLY A 1 213 ? 5.501 13.668 -11.064 1.00 51.75 213 GLY A C 1
ATOM 1421 O O . GLY A 1 213 ? 6.303 14.399 -10.490 1.00 51.75 213 GLY A O 1
ATOM 1422 N N . LEU A 1 214 ? 5.872 12.593 -11.761 1.00 54.06 214 LEU A N 1
ATOM 1423 C CA . LEU A 1 214 ? 7.233 12.060 -11.838 1.00 54.06 214 LEU A CA 1
ATOM 1424 C C . LEU A 1 214 ? 8.097 12.692 -12.942 1.00 54.06 214 LEU A C 1
ATOM 1426 O O . LEU A 1 214 ? 9.296 12.427 -13.002 1.00 54.06 214 LEU A O 1
ATOM 1430 N N . GLY A 1 215 ? 7.512 13.501 -13.833 1.00 55.44 215 GLY A N 1
ATOM 1431 C CA . GLY A 1 215 ? 8.233 14.109 -14.962 1.00 55.44 215 GLY A CA 1
ATOM 1432 C C . GLY A 1 215 ? 8.608 13.119 -16.073 1.00 55.44 215 GLY A C 1
ATOM 1433 O O . GLY A 1 215 ? 9.520 13.386 -16.856 1.00 55.44 215 GLY A O 1
ATOM 1434 N N . LEU A 1 216 ? 7.933 11.966 -16.135 1.00 54.59 216 LEU A N 1
ATOM 1435 C CA . LEU A 1 216 ? 8.075 10.989 -17.212 1.00 54.59 216 LEU A CA 1
ATOM 1436 C C . LEU A 1 216 ? 7.107 11.343 -18.355 1.00 54.59 216 LEU A C 1
ATOM 1438 O O . LEU A 1 216 ? 5.993 10.831 -18.420 1.00 54.59 216 LEU A O 1
ATOM 1442 N N . ASP A 1 217 ? 7.524 12.230 -19.261 1.00 46.91 217 ASP A N 1
ATOM 1443 C CA . ASP A 1 217 ? 6.693 12.655 -20.396 1.00 46.91 217 ASP A CA 1
ATOM 1444 C C . ASP A 1 217 ? 6.727 11.616 -21.541 1.00 46.91 217 ASP A C 1
ATOM 1446 O O . ASP A 1 217 ? 7.637 11.592 -22.373 1.00 46.91 217 ASP A O 1
ATOM 1450 N N . GLY A 1 218 ? 5.700 10.763 -21.625 1.00 47.81 218 GLY A N 1
ATOM 1451 C CA . GLY A 1 218 ? 5.534 9.758 -22.689 1.00 47.81 218 GLY A CA 1
ATOM 1452 C C . GLY A 1 218 ? 6.236 8.420 -22.419 1.00 47.81 218 GLY A C 1
ATOM 1453 O O . GLY A 1 218 ? 6.738 8.178 -21.327 1.00 47.81 218 GLY A O 1
ATOM 1454 N N . LEU A 1 219 ? 6.273 7.518 -23.410 1.00 47.38 219 LEU A N 1
ATOM 1455 C CA . LEU A 1 219 ? 7.030 6.262 -23.304 1.00 47.38 219 LEU A CA 1
ATOM 1456 C C . LEU A 1 219 ? 8.536 6.554 -23.466 1.00 47.38 219 LEU A C 1
ATOM 1458 O O . LEU A 1 219 ? 9.104 6.366 -24.541 1.00 47.38 219 LEU A O 1
ATOM 1462 N N . SER A 1 220 ? 9.176 7.032 -22.401 1.00 49.34 220 SER A N 1
ATOM 1463 C CA . SER A 1 220 ? 10.626 6.929 -22.233 1.00 49.34 220 SER A CA 1
ATOM 1464 C C . SER A 1 220 ? 10.907 5.518 -21.743 1.00 49.34 220 SER A C 1
ATOM 1466 O O . SER A 1 220 ? 10.406 5.161 -20.688 1.00 49.34 220 SER A O 1
ATOM 1468 N N . VAL A 1 221 ? 11.631 4.711 -22.518 1.00 55.31 221 VAL A N 1
ATOM 1469 C CA . VAL A 1 221 ? 12.177 3.419 -22.082 1.00 55.31 221 VAL A CA 1
ATOM 1470 C C . VAL A 1 221 ? 13.679 3.601 -22.156 1.00 55.31 221 VAL A C 1
ATOM 1472 O O . VAL A 1 221 ? 14.252 3.597 -23.242 1.00 55.31 221 VAL A O 1
ATOM 1475 N N . THR A 1 222 ? 14.289 3.897 -21.018 1.00 49.47 222 THR A N 1
ATOM 1476 C CA . THR A 1 222 ? 15.715 4.202 -20.899 1.00 49.47 222 THR A CA 1
ATOM 1477 C C . THR A 1 222 ? 16.288 3.336 -19.797 1.00 49.47 222 THR A C 1
ATOM 1479 O O . THR A 1 222 ? 15.674 3.206 -18.738 1.00 49.47 222 THR A O 1
ATOM 1482 N N . SER A 1 223 ? 17.462 2.773 -20.036 1.00 51.56 223 SER A N 1
ATOM 1483 C CA . SER A 1 223 ? 18.327 2.256 -18.985 1.00 51.56 223 SER A CA 1
ATOM 1484 C C . SER A 1 223 ? 19.649 3.004 -19.083 1.00 51.56 223 SER A C 1
ATOM 1486 O O . SER A 1 223 ? 20.089 3.322 -20.189 1.00 51.56 223 SER A O 1
ATOM 1488 N N . SER A 1 224 ? 20.236 3.360 -17.940 1.00 54.66 224 SER A N 1
ATOM 1489 C CA . SER A 1 224 ? 21.515 4.079 -17.917 1.00 54.66 224 SER A CA 1
ATOM 1490 C C . SER A 1 224 ? 22.734 3.145 -17.945 1.00 54.66 224 SER A C 1
ATOM 1492 O O . SER A 1 224 ? 23.873 3.609 -18.022 1.00 54.66 224 SER A O 1
ATOM 1494 N N . ASP A 1 225 ? 22.496 1.827 -17.958 1.00 46.84 225 ASP A N 1
ATOM 1495 C CA . ASP A 1 225 ? 23.539 0.808 -18.045 1.00 46.84 225 ASP A CA 1
ATOM 1496 C C . ASP A 1 225 ? 23.893 0.463 -19.494 1.00 46.84 225 ASP A C 1
ATOM 1498 O O . ASP A 1 225 ? 23.034 0.079 -20.290 1.00 46.84 225 ASP A O 1
ATOM 1502 N N . ALA A 1 226 ? 25.195 0.502 -19.794 1.00 42.94 226 ALA A N 1
ATOM 1503 C CA . ALA A 1 226 ? 25.752 0.247 -21.125 1.00 42.94 226 ALA A CA 1
ATOM 1504 C C . ALA A 1 226 ? 25.499 -1.176 -21.671 1.00 42.94 226 ALA A C 1
ATOM 1506 O O . ALA A 1 226 ? 25.643 -1.385 -22.870 1.00 42.94 226 ALA A O 1
ATOM 1507 N N . ASP A 1 227 ? 25.109 -2.129 -20.814 1.00 53.44 227 ASP A N 1
ATOM 1508 C CA . ASP A 1 227 ? 24.903 -3.545 -21.162 1.00 53.44 227 ASP A CA 1
ATOM 1509 C C . ASP A 1 227 ? 23.437 -4.014 -20.999 1.00 53.44 227 ASP A C 1
ATOM 1511 O O . ASP A 1 227 ? 23.172 -5.215 -20.989 1.00 53.44 227 ASP A O 1
ATOM 1515 N N . SER A 1 228 ? 22.483 -3.094 -20.825 1.00 44.19 228 SER A N 1
ATOM 1516 C CA . SER A 1 228 ? 21.076 -3.427 -20.548 1.00 44.19 228 SER A CA 1
ATOM 1517 C C . SER A 1 228 ? 20.244 -3.676 -21.812 1.00 44.19 228 SER A C 1
ATOM 1519 O O . SER A 1 228 ? 20.356 -2.956 -22.809 1.00 44.19 228 SER A O 1
ATOM 1521 N N . ASP A 1 229 ? 19.349 -4.668 -21.754 1.00 52.56 229 ASP A N 1
ATOM 1522 C CA . ASP A 1 229 ? 18.374 -4.919 -22.817 1.00 52.56 229 ASP A CA 1
ATOM 1523 C C . ASP A 1 229 ? 17.052 -4.194 -22.509 1.00 52.56 229 ASP A C 1
ATOM 1525 O O . ASP A 1 229 ? 16.443 -4.344 -21.446 1.00 52.56 229 ASP A O 1
ATOM 1529 N N . ILE A 1 230 ? 16.561 -3.423 -23.483 1.00 54.12 230 ILE A N 1
ATOM 1530 C CA . ILE A 1 230 ? 15.249 -2.772 -23.423 1.00 54.12 230 ILE A CA 1
ATOM 1531 C C . ILE A 1 230 ? 14.250 -3.580 -24.258 1.00 54.12 230 ILE A C 1
ATOM 1533 O O . ILE A 1 230 ? 14.288 -3.558 -25.492 1.00 54.12 230 ILE A O 1
ATOM 1537 N N . LEU A 1 231 ? 13.320 -4.278 -23.596 1.00 55.47 231 LEU A N 1
ATOM 1538 C CA . LEU A 1 231 ? 12.330 -5.133 -24.254 1.00 55.47 231 LEU A CA 1
ATOM 1539 C C . LEU A 1 231 ? 10.899 -4.682 -23.940 1.00 55.47 231 LEU A C 1
ATOM 1541 O O . LEU A 1 231 ? 10.350 -4.962 -22.876 1.00 55.47 231 LEU A O 1
ATOM 1545 N N . LEU A 1 232 ? 10.247 -4.064 -24.929 1.00 60.19 232 LEU A N 1
ATOM 1546 C CA . LEU A 1 232 ? 8.820 -3.752 -24.872 1.00 60.19 232 LEU A CA 1
ATOM 1547 C C . LEU A 1 232 ? 8.023 -4.726 -25.743 1.00 60.19 232 LEU A C 1
ATOM 1549 O O . LEU A 1 232 ? 8.167 -4.748 -26.969 1.00 60.19 232 LEU A O 1
ATOM 1553 N N . ARG A 1 233 ? 7.157 -5.533 -25.122 1.00 54.34 233 ARG A N 1
ATOM 1554 C CA . ARG A 1 233 ? 6.313 -6.509 -25.828 1.00 54.34 233 ARG A CA 1
ATOM 1555 C C . ARG A 1 233 ? 4.842 -6.181 -25.615 1.00 54.34 233 ARG A C 1
ATOM 1557 O O . ARG A 1 233 ? 4.284 -6.451 -24.557 1.00 54.34 233 ARG A O 1
ATOM 1564 N N . ALA A 1 234 ? 4.198 -5.653 -26.653 1.00 50.25 234 ALA A N 1
ATOM 1565 C CA . ALA A 1 234 ? 2.743 -5.614 -26.733 1.00 50.25 234 ALA A CA 1
ATOM 1566 C C . ALA A 1 234 ? 2.245 -6.890 -27.426 1.00 50.25 234 ALA A C 1
ATOM 1568 O O . ALA A 1 234 ? 2.689 -7.220 -28.526 1.00 50.25 234 ALA A O 1
ATOM 1569 N N . LEU A 1 235 ? 1.300 -7.605 -26.809 1.00 44.69 235 LEU A N 1
ATOM 1570 C CA . LEU A 1 235 ? 0.637 -8.763 -27.433 1.00 44.69 235 LEU A CA 1
ATOM 1571 C C . LEU A 1 235 ? -0.483 -8.342 -28.415 1.00 44.69 235 LEU A C 1
ATOM 1573 O O . LEU A 1 235 ? -1.240 -9.180 -28.900 1.00 44.69 235 LEU A O 1
ATOM 1577 N N . SER A 1 236 ? -0.584 -7.040 -28.703 1.00 40.25 236 SER A N 1
ATOM 1578 C CA . SER A 1 236 ? -1.540 -6.369 -29.596 1.00 40.25 236 SER A CA 1
ATOM 1579 C C . SER A 1 236 ? -0.877 -5.166 -30.299 1.00 40.25 236 SER A C 1
ATOM 1581 O O . SER A 1 236 ? 0.321 -4.936 -30.147 1.00 40.25 236 SER A O 1
ATOM 1583 N N . THR A 1 237 ? -1.624 -4.405 -31.111 1.00 42.62 237 THR A N 1
ATOM 1584 C CA . THR A 1 237 ? -1.101 -3.243 -31.856 1.00 42.62 237 THR A CA 1
ATOM 1585 C C . THR A 1 237 ? -0.570 -2.153 -30.915 1.00 42.62 237 THR A C 1
ATOM 1587 O O . THR A 1 237 ? -1.266 -1.750 -29.987 1.00 42.62 237 THR A O 1
ATOM 1590 N N . ILE A 1 238 ? 0.636 -1.647 -31.186 1.00 50.44 238 ILE A N 1
ATOM 1591 C CA . ILE A 1 238 ? 1.169 -0.423 -30.570 1.00 50.44 238 ILE A CA 1
ATOM 1592 C C . ILE A 1 238 ? 0.680 0.761 -31.412 1.00 50.44 238 ILE A C 1
ATOM 1594 O O . ILE A 1 238 ? 0.995 0.829 -32.602 1.00 50.44 238 ILE A O 1
ATOM 1598 N N . THR A 1 239 ? -0.088 1.676 -30.820 1.00 44.78 239 THR A N 1
ATOM 1599 C CA . THR A 1 239 ? -0.593 2.880 -31.506 1.00 44.78 239 THR A CA 1
ATOM 1600 C C . THR A 1 239 ? 0.078 4.117 -30.913 1.00 44.78 239 THR A C 1
ATOM 1602 O O . THR A 1 239 ? 0.018 4.333 -29.708 1.00 44.78 239 THR A O 1
ATOM 1605 N N . ASN A 1 240 ? 0.735 4.934 -31.741 1.00 44.78 240 ASN A N 1
ATOM 1606 C CA . ASN A 1 240 ? 1.242 6.238 -31.311 1.00 44.78 240 ASN A CA 1
ATOM 1607 C C . ASN A 1 240 ? 0.202 7.318 -31.639 1.00 44.78 240 ASN A C 1
ATOM 1609 O O . ASN A 1 240 ? -0.064 7.577 -32.813 1.00 44.78 240 ASN A O 1
ATOM 1613 N N . SER A 1 241 ? -0.362 7.941 -30.606 1.00 45.41 241 SER A N 1
ATOM 1614 C CA . SER A 1 241 ? -1.255 9.104 -30.710 1.00 45.41 241 SER A CA 1
ATOM 1615 C C . SER A 1 241 ? -0.604 10.416 -30.243 1.00 45.41 241 SER A C 1
ATOM 1617 O O . SER A 1 241 ? -1.144 11.480 -30.534 1.00 45.41 241 SER A O 1
ATOM 1619 N N . ALA A 1 242 ? 0.582 10.358 -29.621 1.00 42.47 242 ALA A N 1
ATOM 1620 C CA . ALA A 1 242 ? 1.394 11.510 -29.207 1.00 42.47 242 ALA A CA 1
ATOM 1621 C C . ALA A 1 242 ? 2.235 12.160 -30.330 1.00 42.47 242 ALA A C 1
ATOM 1623 O O . ALA A 1 242 ? 2.800 13.237 -30.126 1.00 42.47 242 ALA A O 1
ATOM 1624 N N . GLY A 1 243 ? 2.356 11.531 -31.505 1.00 50.25 243 GLY A N 1
ATOM 1625 C CA . GLY A 1 243 ? 3.169 12.019 -32.626 1.00 50.25 243 GLY A CA 1
ATOM 1626 C C . GLY A 1 243 ? 4.315 11.076 -33.007 1.00 50.25 243 GLY A C 1
ATOM 1627 O O . GLY A 1 243 ? 4.071 9.960 -33.452 1.00 50.25 243 GLY A O 1
ATOM 1628 N N . ALA A 1 244 ? 5.572 11.528 -32.929 1.00 41.81 244 ALA A N 1
ATOM 1629 C CA . ALA A 1 244 ? 6.744 10.702 -33.249 1.00 41.81 244 ALA A CA 1
ATOM 1630 C C . ALA A 1 244 ? 7.090 9.755 -32.081 1.00 41.81 244 ALA A C 1
ATOM 1632 O O . ALA A 1 244 ? 7.070 10.179 -30.930 1.00 41.81 244 ALA A O 1
ATOM 1633 N N . VAL A 1 245 ? 7.411 8.481 -32.359 1.00 48.03 245 VAL A N 1
ATOM 1634 C CA . VAL A 1 245 ? 8.061 7.598 -31.368 1.00 48.03 245 VAL A CA 1
ATOM 1635 C C . VAL A 1 245 ? 9.555 7.908 -31.424 1.00 48.03 245 VAL A C 1
ATOM 1637 O O . VAL A 1 245 ? 10.195 7.608 -32.433 1.00 48.03 245 VAL A O 1
ATOM 1640 N N . THR A 1 246 ? 10.115 8.497 -30.371 1.00 45.03 246 THR A N 1
ATOM 1641 C CA . THR A 1 246 ? 11.570 8.631 -30.237 1.00 45.03 246 THR A CA 1
ATOM 1642 C C . THR A 1 246 ? 12.101 7.384 -29.543 1.00 45.03 246 THR A C 1
ATOM 1644 O O . THR A 1 246 ? 11.833 7.168 -28.369 1.00 45.03 246 THR A O 1
ATOM 1647 N N . LEU A 1 247 ? 12.845 6.555 -30.274 1.00 51.78 247 LEU A N 1
ATOM 1648 C CA . LEU A 1 247 ? 13.658 5.487 -29.695 1.00 51.78 247 LEU A CA 1
ATOM 1649 C C . LEU A 1 247 ? 15.062 6.065 -29.490 1.00 51.78 247 LEU A C 1
ATOM 1651 O O . LEU A 1 247 ? 15.794 6.242 -30.463 1.00 51.78 247 LEU A O 1
ATOM 1655 N N . ALA A 1 248 ? 15.404 6.426 -28.256 1.00 43.59 248 ALA A N 1
ATOM 1656 C CA . ALA A 1 248 ? 16.746 6.868 -27.895 1.00 43.59 248 ALA A CA 1
ATOM 1657 C C . ALA A 1 248 ? 17.458 5.719 -27.174 1.00 43.59 248 ALA A C 1
ATOM 1659 O O . ALA A 1 248 ? 16.958 5.225 -26.171 1.00 43.59 248 ALA A O 1
ATOM 1660 N N . ALA A 1 249 ? 18.604 5.289 -27.696 1.00 44.66 249 ALA A N 1
ATOM 1661 C CA . ALA A 1 249 ? 19.570 4.514 -26.931 1.00 44.66 249 ALA A CA 1
ATOM 1662 C C . ALA A 1 249 ? 20.776 5.420 -26.700 1.00 44.66 249 ALA A C 1
ATOM 1664 O O . ALA A 1 249 ? 21.374 5.906 -27.664 1.00 44.66 249 ALA A O 1
ATOM 1665 N N . GLU A 1 250 ? 21.097 5.682 -25.439 1.00 41.44 250 GLU A N 1
ATOM 1666 C CA . GLU A 1 250 ? 22.350 6.327 -25.066 1.00 41.44 250 GLU A CA 1
ATOM 1667 C C . GLU A 1 250 ? 23.376 5.230 -24.816 1.00 41.44 250 GLU A C 1
ATOM 1669 O O . GLU A 1 250 ? 23.381 4.573 -23.782 1.00 41.44 250 GLU A O 1
ATOM 1674 N N . GLY A 1 251 ? 24.213 4.997 -25.820 1.00 43.78 251 GLY A N 1
ATOM 1675 C CA . GLY A 1 251 ? 25.354 4.112 -25.698 1.00 43.78 251 GLY A CA 1
ATOM 1676 C C . GLY A 1 251 ? 26.585 4.834 -25.152 1.00 43.78 251 GLY A C 1
ATOM 1677 O O . GLY A 1 251 ? 26.889 5.947 -25.586 1.00 43.78 251 GLY A O 1
ATOM 1678 N N . ASN A 1 252 ? 27.328 4.204 -24.239 1.00 46.59 252 ASN A N 1
ATOM 1679 C CA . ASN A 1 252 ? 28.642 4.688 -23.792 1.00 46.59 252 ASN A CA 1
ATOM 1680 C C . ASN A 1 252 ? 29.780 4.176 -24.701 1.00 46.59 252 ASN A C 1
ATOM 1682 O O . ASN A 1 252 ? 30.948 4.526 -24.517 1.00 46.59 252 ASN A O 1
ATOM 1686 N N . THR A 1 253 ? 29.475 3.336 -25.697 1.00 47.72 253 THR A N 1
ATOM 1687 C CA . THR A 1 253 ? 30.472 2.806 -26.630 1.00 47.72 253 THR A CA 1
ATOM 1688 C C . THR A 1 253 ? 30.003 2.833 -28.086 1.00 47.72 253 THR A C 1
ATOM 1690 O O . THR A 1 253 ? 28.821 2.843 -28.410 1.00 47.72 253 THR A O 1
ATOM 1693 N N . ALA A 1 254 ? 30.963 2.827 -29.015 1.00 44.94 254 ALA A N 1
ATOM 1694 C CA . ALA A 1 254 ? 30.698 2.853 -30.457 1.00 44.94 254 ALA A CA 1
ATOM 1695 C C . ALA A 1 254 ? 30.064 1.554 -31.015 1.00 44.94 254 ALA A C 1
ATOM 1697 O O . ALA A 1 254 ? 29.879 1.448 -32.228 1.00 44.94 254 ALA A O 1
ATOM 1698 N N . THR A 1 255 ? 29.774 0.563 -30.166 1.00 46.81 255 THR A N 1
ATOM 1699 C CA . THR A 1 255 ? 29.139 -0.717 -30.528 1.00 46.81 255 THR A CA 1
ATOM 1700 C C . THR A 1 255 ? 27.660 -0.798 -30.163 1.00 46.81 255 THR A C 1
ATOM 1702 O O . THR A 1 255 ? 27.005 -1.765 -30.550 1.00 46.81 255 THR A O 1
ATOM 1705 N N . ASP A 1 256 ? 27.126 0.214 -29.483 1.00 50.28 256 ASP A N 1
ATOM 1706 C CA . ASP A 1 256 ? 25.751 0.212 -28.993 1.00 50.28 256 ASP A CA 1
ATOM 1707 C C . ASP A 1 256 ? 24.802 0.459 -30.179 1.00 50.28 256 ASP A C 1
ATOM 1709 O O . ASP A 1 256 ? 24.752 1.545 -30.763 1.00 50.28 256 ASP A O 1
ATOM 1713 N N . ALA A 1 257 ? 24.100 -0.590 -30.615 1.00 48.72 257 ALA A N 1
ATOM 1714 C CA . ALA A 1 257 ? 23.245 -0.565 -31.799 1.00 48.72 257 ALA A CA 1
ATOM 1715 C C . ALA A 1 257 ? 21.767 -0.721 -31.422 1.00 48.72 257 ALA A C 1
ATOM 1717 O O . ALA A 1 257 ? 21.363 -1.734 -30.852 1.00 48.72 257 ALA A O 1
ATOM 1718 N N . ILE A 1 258 ? 20.925 0.230 -31.840 1.00 48.28 258 ILE A N 1
ATOM 1719 C CA . ILE A 1 258 ? 19.464 0.076 -31.774 1.00 48.28 258 ILE A CA 1
ATOM 1720 C C . ILE A 1 258 ? 19.041 -0.959 -32.822 1.00 48.28 258 ILE A C 1
ATOM 1722 O O . ILE A 1 258 ? 18.957 -0.659 -34.017 1.00 48.28 258 ILE A O 1
ATOM 1726 N N . THR A 1 259 ? 18.753 -2.185 -32.387 1.00 50.56 259 THR A N 1
ATOM 1727 C CA . THR A 1 259 ? 18.260 -3.240 -33.280 1.00 50.56 259 THR A CA 1
ATOM 1728 C C . THR A 1 259 ? 16.734 -3.238 -33.308 1.00 50.56 259 THR A C 1
ATOM 1730 O O . THR A 1 259 ? 16.073 -3.820 -32.453 1.00 50.56 259 THR A O 1
ATOM 1733 N N . VAL A 1 260 ? 16.145 -2.617 -34.334 1.00 53.25 260 VAL A N 1
ATOM 1734 C CA . VAL A 1 260 ? 14.709 -2.764 -34.622 1.00 53.25 260 VAL A CA 1
ATOM 1735 C C . VAL A 1 260 ? 14.520 -4.031 -35.455 1.00 53.25 260 VAL A C 1
ATOM 1737 O O . VAL A 1 260 ? 14.739 -4.024 -36.668 1.00 53.25 260 VAL A O 1
ATOM 1740 N N . ASN A 1 261 ? 14.131 -5.136 -34.815 1.00 50.28 261 ASN A N 1
ATOM 1741 C CA . ASN A 1 261 ? 13.873 -6.408 -35.495 1.00 50.28 261 ASN A CA 1
ATOM 1742 C C . ASN A 1 261 ? 12.643 -6.302 -36.415 1.00 50.28 261 ASN A C 1
ATOM 1744 O O . ASN A 1 261 ? 11.520 -6.636 -36.044 1.00 50.28 261 ASN A O 1
ATOM 1748 N N . ALA A 1 262 ? 12.846 -5.843 -37.649 1.00 38.28 262 ALA A N 1
ATOM 1749 C CA . ALA A 1 262 ? 11.860 -5.995 -38.706 1.00 38.28 262 ALA A CA 1
ATOM 1750 C C . ALA A 1 262 ? 11.752 -7.482 -39.082 1.00 38.28 262 ALA A C 1
ATOM 1752 O O . ALA A 1 262 ? 12.765 -8.157 -39.275 1.00 38.28 262 ALA A O 1
ATOM 1753 N N . ALA A 1 263 ? 10.526 -7.992 -39.236 1.00 37.50 263 ALA A N 1
ATOM 1754 C CA . ALA A 1 263 ? 10.298 -9.322 -39.796 1.00 37.50 263 ALA A CA 1
ATOM 1755 C C . ALA A 1 263 ? 11.076 -9.487 -41.121 1.00 37.50 263 ALA A C 1
ATOM 1757 O O . ALA A 1 263 ? 11.175 -8.519 -41.888 1.00 37.50 263 ALA A O 1
ATOM 1758 N N . PRO A 1 264 ? 11.604 -10.688 -41.438 1.00 37.81 264 PRO A N 1
ATOM 1759 C CA . PRO A 1 264 ? 12.337 -10.899 -42.677 1.00 37.81 264 PRO A CA 1
ATOM 1760 C C . PRO A 1 264 ? 11.436 -10.509 -43.846 1.00 37.81 264 PRO A C 1
ATOM 1762 O O . PRO A 1 264 ? 10.381 -11.108 -44.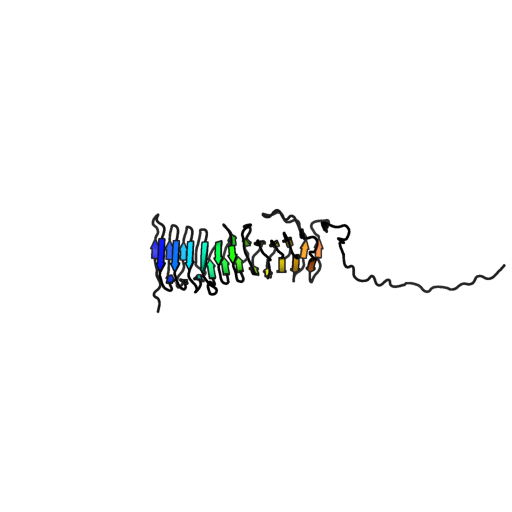071 1.00 37.81 264 PRO A O 1
ATOM 1765 N N . ARG A 1 265 ? 11.829 -9.468 -44.590 1.00 40.22 265 ARG A N 1
ATOM 1766 C CA . ARG A 1 265 ? 11.157 -9.096 -45.833 1.00 40.22 265 ARG A CA 1
ATOM 1767 C C . ARG A 1 265 ? 11.343 -10.271 -46.781 1.00 40.22 265 ARG A C 1
ATOM 1769 O O . ARG A 1 265 ? 12.400 -10.419 -47.388 1.00 40.22 265 ARG A O 1
ATOM 1776 N N . TRP A 1 266 ? 10.318 -11.107 -46.922 1.00 37.34 266 TRP A N 1
ATOM 1777 C CA . TRP A 1 266 ? 10.224 -12.026 -48.045 1.00 37.34 266 TRP A CA 1
ATOM 1778 C C . TRP A 1 266 ? 10.167 -11.157 -49.299 1.00 37.34 266 TRP A C 1
ATOM 1780 O O . TRP A 1 266 ? 9.105 -10.669 -49.690 1.00 37.34 266 TRP A O 1
ATOM 1790 N N . VAL A 1 267 ? 11.325 -10.914 -49.912 1.00 39.34 267 VAL A N 1
ATOM 1791 C CA . VAL A 1 267 ? 11.404 -10.379 -51.265 1.00 39.34 267 VAL A CA 1
ATOM 1792 C C . VAL A 1 267 ? 10.744 -11.428 -52.151 1.00 39.34 267 VAL A C 1
ATOM 1794 O O . VAL A 1 267 ? 11.367 -12.405 -52.566 1.00 39.34 267 VAL A O 1
ATOM 1797 N N . ARG A 1 268 ? 9.447 -11.265 -52.419 1.00 42.06 268 ARG A N 1
ATOM 1798 C CA . ARG A 1 268 ? 8.790 -11.979 -53.510 1.00 42.06 268 ARG A CA 1
ATOM 1799 C C . ARG A 1 268 ? 9.489 -11.518 -54.784 1.00 42.06 268 ARG A C 1
ATOM 1801 O O . ARG A 1 268 ? 9.234 -10.403 -55.219 1.00 42.06 268 ARG A O 1
ATOM 1808 N N . LYS A 1 269 ? 10.390 -12.337 -55.345 1.00 43.38 269 LYS A N 1
ATOM 1809 C CA . LYS A 1 269 ? 10.951 -12.122 -56.687 1.00 43.38 269 LYS A CA 1
ATOM 1810 C C . LYS A 1 269 ? 9.796 -12.096 -57.687 1.00 43.38 269 LYS A C 1
ATOM 1812 O O . LYS A 1 269 ? 9.153 -13.135 -57.850 1.00 43.38 269 LYS A O 1
ATOM 1817 N N . PRO A 1 270 ? 9.542 -10.980 -58.382 1.00 41.19 270 PRO A N 1
ATOM 1818 C CA . PRO A 1 270 ? 8.536 -10.964 -59.416 1.00 41.19 270 PRO A CA 1
ATOM 1819 C C . PRO A 1 270 ? 9.235 -10.854 -60.783 1.00 41.19 270 PRO A C 1
ATOM 1821 O O . PRO A 1 270 ? 9.991 -9.920 -61.036 1.00 41.19 270 PRO A O 1
ATOM 1824 N N . TRP A 1 271 ? 8.934 -11.825 -61.653 1.00 35.94 271 TRP A N 1
ATOM 1825 C CA . TRP A 1 271 ? 9.132 -11.817 -63.114 1.00 35.94 271 TRP A CA 1
ATOM 1826 C C . TRP A 1 271 ? 10.430 -12.417 -63.677 1.00 35.94 271 TRP A C 1
ATOM 1828 O O . TRP A 1 271 ? 11.358 -11.741 -64.107 1.00 35.94 271 TRP A O 1
ATOM 1838 N N . LEU A 1 272 ? 10.385 -13.741 -63.831 1.00 43.31 272 LEU A N 1
ATOM 1839 C CA . LEU A 1 272 ? 10.843 -14.405 -65.049 1.00 43.31 272 LEU A CA 1
ATOM 1840 C C . LEU A 1 272 ? 10.017 -13.851 -66.234 1.00 43.31 272 LEU A C 1
ATOM 1842 O O . LEU A 1 272 ? 8.863 -14.240 -66.379 1.00 43.31 272 LEU A O 1
ATOM 1846 N N . THR A 1 273 ? 10.564 -12.950 -67.063 1.00 41.00 273 THR A N 1
ATOM 1847 C CA . THR A 1 273 ? 9.983 -12.664 -68.394 1.00 41.00 273 THR A CA 1
ATOM 1848 C C . THR A 1 273 ? 11.063 -12.362 -69.442 1.00 41.00 273 THR A C 1
ATOM 1850 O O . THR A 1 273 ? 11.812 -11.400 -69.330 1.00 41.00 273 THR A O 1
ATOM 1853 N N . SER A 1 274 ? 11.077 -13.226 -70.462 1.00 36.59 274 SER A N 1
ATOM 1854 C CA . SER A 1 274 ? 11.716 -13.175 -71.787 1.00 36.59 274 SER A CA 1
ATOM 1855 C C . SER A 1 274 ? 13.247 -13.130 -71.911 1.00 36.59 274 SER A C 1
ATOM 1857 O O . SER A 1 274 ? 13.873 -12.074 -71.937 1.00 36.59 274 SER A O 1
ATOM 1859 N N . MET A 1 275 ? 13.802 -14.306 -72.222 1.00 38.97 275 MET A N 1
ATOM 1860 C CA . MET A 1 275 ? 14.814 -14.446 -73.271 1.00 38.97 275 MET A CA 1
ATOM 1861 C C . MET A 1 275 ? 14.322 -13.788 -74.574 1.00 38.97 275 MET A C 1
ATOM 1863 O O . MET A 1 275 ? 13.256 -14.140 -75.083 1.00 38.97 275 MET A O 1
ATOM 1867 N N . ARG A 1 276 ? 15.126 -12.894 -75.153 1.00 39.00 276 ARG A N 1
ATOM 1868 C CA . ARG A 1 276 ? 15.173 -12.656 -76.602 1.00 39.00 276 ARG A CA 1
ATOM 1869 C C . ARG A 1 276 ? 16.631 -12.430 -76.992 1.00 39.00 276 ARG A C 1
ATOM 1871 O O . ARG A 1 276 ? 17.181 -11.358 -76.768 1.00 39.00 276 ARG A O 1
ATOM 1878 N N . GLU A 1 277 ? 17.247 -13.460 -77.561 1.00 37.50 277 GLU A N 1
ATOM 1879 C CA . GLU A 1 277 ? 18.395 -13.286 -78.446 1.00 37.50 277 GLU A CA 1
ATOM 1880 C C . GLU A 1 277 ? 17.934 -12.467 -79.660 1.00 37.50 277 GLU A C 1
ATOM 1882 O O . GLU A 1 277 ? 16.984 -12.847 -80.348 1.00 37.50 277 GLU A O 1
ATOM 1887 N N . ALA A 1 278 ? 18.602 -11.350 -79.933 1.00 36.69 278 ALA A N 1
ATOM 1888 C CA . ALA A 1 278 ? 18.583 -10.720 -81.244 1.00 36.69 278 ALA A CA 1
ATOM 1889 C C . ALA A 1 278 ? 19.906 -11.073 -81.936 1.00 36.69 278 ALA A C 1
ATOM 1891 O O . ALA A 1 278 ? 20.974 -10.641 -81.507 1.00 36.69 278 ALA A O 1
ATOM 1892 N N . ARG A 1 279 ? 19.828 -11.911 -82.977 1.00 43.34 279 ARG A N 1
ATOM 1893 C CA . ARG A 1 279 ? 20.908 -12.132 -83.947 1.00 43.34 279 ARG A CA 1
ATOM 1894 C C . ARG A 1 279 ? 20.976 -10.986 -84.964 1.00 43.34 279 ARG A C 1
ATOM 1896 O O . ARG A 1 279 ? 19.950 -10.401 -85.308 1.00 43.34 279 ARG A O 1
ATOM 1903 N N . SER A 1 280 ? 22.170 -10.873 -85.554 1.00 43.22 280 SER A N 1
ATOM 1904 C CA . SER A 1 280 ? 22.616 -10.079 -86.718 1.00 43.22 280 SER A CA 1
ATOM 1905 C C . SER A 1 280 ? 22.901 -8.607 -86.421 1.00 43.22 280 SER A C 1
ATOM 1907 O O . SER A 1 280 ? 22.153 -7.969 -85.691 1.00 43.22 280 SER A O 1
ATOM 1909 N N . SER A 1 281 ? 23.978 -8.012 -86.931 1.00 43.12 281 SER A N 1
ATOM 1910 C CA . SER A 1 281 ? 24.802 -8.316 -88.120 1.00 43.12 281 SER A CA 1
ATOM 1911 C C . SER A 1 281 ? 26.121 -9.038 -87.869 1.00 43.12 281 SER A C 1
ATOM 1913 O O . SER A 1 281 ? 26.851 -8.595 -86.957 1.00 43.12 281 SER A O 1
#

Sequence (281 aa):
MLRAVSLSNSGTNDVALTDATALVLGTVGVGQNLAVISEEALTQSGALTVVGASSFNVGANGVTLSNESNALGGAVTLMTRGAGGDVVLVNGGALSLESAVTGTLATTATTGGITDSGALSVTGTATIEAAGFDITLDSSDNSLSAVALTGNDVSVVSTGSLTGIVTGTSLQAKGGTGVDLNTVVSTLAATTESGDLSITNVGGLTIDKFESGLGLDGLSVTSSDADSDILLRALSTITNSAGAVTLAAEGNTATDAITVNAAPRWVRKPWLTSMREARSS

Secondary structure (DSSP, 8-state):
-PPPEEEEE-SSS-EEEEESS-EEEEEEEESS-EEEEESS-EEESS-EEESS-EEEEE-TT-EEE--TT-EE-S-EEEEE-STT--EEEEESS-EEEEEEESS-EEEEESSS-EEEEEEEEEEEEEEEEETTS-EEE--TT-EEEEEEEE-SEEEEEESS-EEEEEESSEEEEEESS-EEEEEE-SEEEEEESSS-EEEEESS-EEE----STTT--S--EEE--TT--EEEEESS-EEE-SS--------SSTT--------------------------

pLDDT: mean 81.02, std 22.51, range [35.94, 98.81]

Radius of gyration: 25.98 Å; chains: 1; bounding box: 46×33×113 Å